Protein AF-A0A5C2MCB5-F1 (afdb_monomer_lite)

Structure (mmCIF, N/CA/C/O backbone):
data_AF-A0A5C2MCB5-F1
#
_entry.id   AF-A0A5C2MCB5-F1
#
loop_
_atom_site.group_PDB
_atom_site.id
_atom_site.type_symbol
_atom_site.label_atom_id
_atom_site.label_alt_id
_atom_site.label_comp_id
_atom_site.label_asym_id
_atom_site.label_entity_id
_atom_site.label_seq_id
_atom_site.pdbx_PDB_ins_code
_atom_site.Cartn_x
_atom_site.Cartn_y
_atom_site.Cartn_z
_atom_site.occupancy
_atom_site.B_iso_or_equiv
_atom_site.auth_seq_id
_atom_site.auth_comp_id
_atom_site.auth_asym_id
_atom_site.auth_atom_id
_atom_site.pdbx_PDB_model_num
ATOM 1 N N . MET A 1 1 ? -53.849 -29.818 71.865 1.00 37.53 1 MET A N 1
ATOM 2 C CA . MET A 1 1 ? -52.757 -30.428 71.079 1.00 37.53 1 MET A CA 1
ATOM 3 C C . MET A 1 1 ? -52.910 -30.025 69.617 1.00 37.53 1 MET A C 1
ATOM 5 O O . MET A 1 1 ? -53.919 -30.361 69.023 1.00 37.53 1 MET A O 1
ATOM 9 N N . LEU A 1 2 ? -51.909 -29.283 69.126 1.00 39.31 2 LEU A N 1
ATOM 10 C CA . LEU A 1 2 ? -51.404 -29.161 67.746 1.00 39.31 2 LEU A CA 1
ATOM 11 C C . LEU A 1 2 ? -52.337 -28.645 66.624 1.00 39.31 2 LEU A C 1
ATOM 13 O O . LEU A 1 2 ? -53.094 -29.388 66.010 1.00 39.31 2 LEU A O 1
ATOM 17 N N . MET A 1 3 ? -52.164 -27.355 66.304 1.00 36.97 3 MET A N 1
ATOM 18 C CA . MET A 1 3 ? -52.473 -26.735 65.008 1.00 36.97 3 MET A CA 1
ATOM 19 C C . MET A 1 3 ? -51.335 -27.052 64.022 1.00 36.97 3 MET A C 1
ATOM 21 O O . MET A 1 3 ? -50.184 -26.740 64.319 1.00 36.97 3 MET A O 1
ATOM 25 N N . ASN A 1 4 ? -51.640 -27.617 62.850 1.00 42.31 4 ASN A N 1
ATOM 26 C CA . ASN A 1 4 ? -50.666 -27.810 61.771 1.00 42.31 4 ASN A CA 1
ATOM 27 C C . ASN A 1 4 ? -50.870 -26.735 60.697 1.00 42.31 4 ASN A C 1
ATOM 29 O O . ASN A 1 4 ? -51.833 -26.788 59.935 1.00 42.31 4 ASN A O 1
ATOM 33 N N . GLY A 1 5 ? -49.960 -25.761 60.650 1.00 42.84 5 GLY A N 1
ATOM 34 C CA . GLY A 1 5 ? -49.841 -24.799 59.557 1.00 42.84 5 GLY A CA 1
ATOM 35 C C . GLY A 1 5 ? -48.985 -25.375 58.431 1.00 42.84 5 GLY A C 1
ATOM 36 O O . GLY A 1 5 ? -47.883 -25.861 58.674 1.00 42.84 5 GLY A O 1
ATOM 37 N N . TRP A 1 6 ? -49.498 -25.337 57.205 1.00 44.97 6 TRP A N 1
ATOM 38 C CA . TRP A 1 6 ? -48.740 -25.637 55.993 1.00 44.97 6 TRP A CA 1
ATOM 39 C C . TRP A 1 6 ? -48.263 -24.317 55.386 1.00 44.97 6 TRP A C 1
ATOM 41 O O . TRP A 1 6 ? -49.064 -23.546 54.863 1.00 44.97 6 TRP A O 1
ATOM 51 N N . THR A 1 7 ? -46.967 -24.035 55.472 1.00 47.22 7 THR A N 1
ATOM 52 C CA . THR A 1 7 ? -46.326 -22.925 54.761 1.00 47.22 7 THR A CA 1
ATOM 53 C C . THR A 1 7 ? -45.709 -23.443 53.467 1.00 47.22 7 THR A C 1
ATOM 55 O O . THR A 1 7 ? -44.723 -24.177 53.473 1.00 47.22 7 THR A O 1
ATOM 58 N N . SER A 1 8 ? -46.298 -23.046 52.341 1.00 53.34 8 SER A N 1
ATOM 59 C CA . SER A 1 8 ? -45.730 -23.241 51.008 1.00 53.34 8 SER A CA 1
ATOM 60 C C . SER A 1 8 ? -44.430 -22.448 50.869 1.00 53.34 8 SER A C 1
ATOM 62 O O . SER A 1 8 ? -44.427 -21.222 50.985 1.00 53.34 8 SER A O 1
ATOM 64 N N . LEU A 1 9 ? -43.325 -23.136 50.586 1.00 52.50 9 LEU A N 1
ATOM 65 C CA . LEU A 1 9 ? -42.076 -22.511 50.159 1.00 52.50 9 LEU A CA 1
ATOM 66 C C . LEU A 1 9 ? -42.183 -22.184 48.665 1.00 52.50 9 LEU A C 1
ATOM 68 O O . LEU A 1 9 ? -42.092 -23.070 47.817 1.00 52.50 9 LEU A O 1
ATOM 72 N N . LEU A 1 10 ? -42.389 -20.908 48.338 1.00 55.25 10 LEU A N 1
ATOM 73 C CA . LEU A 1 10 ? -42.184 -20.401 46.982 1.00 55.25 10 LEU A CA 1
ATOM 74 C C . LEU A 1 10 ? -40.674 -20.342 46.723 1.00 55.25 10 LEU A C 1
ATOM 76 O O . LEU A 1 10 ? -39.971 -19.502 47.281 1.00 55.25 10 LEU A O 1
ATOM 80 N N . ALA A 1 11 ? -40.173 -21.252 45.891 1.00 53.75 11 ALA A N 1
ATOM 81 C CA . ALA A 1 11 ? -38.815 -21.182 45.371 1.00 53.75 11 ALA A CA 1
ATOM 82 C C . ALA A 1 11 ? -38.706 -19.970 44.434 1.00 53.75 11 ALA A C 1
ATOM 84 O O . ALA A 1 11 ? -39.262 -19.962 43.336 1.00 53.75 11 ALA A O 1
ATOM 85 N N . VAL A 1 12 ? -38.004 -18.928 44.880 1.00 52.41 12 VAL A N 1
ATOM 86 C CA . VAL A 1 12 ? -37.657 -17.781 44.038 1.00 52.41 12 VAL A CA 1
ATOM 87 C C . VAL A 1 12 ? -36.560 -18.234 43.078 1.00 52.41 12 VAL A C 1
ATOM 89 O O . VAL A 1 12 ? -35.411 -18.424 43.476 1.00 52.41 12 VAL A O 1
ATOM 92 N N . ALA A 1 13 ? -36.913 -18.441 41.811 1.00 54.62 13 ALA A N 1
ATOM 93 C CA . ALA A 1 13 ? -35.933 -18.626 40.752 1.00 54.62 13 ALA A CA 1
ATOM 94 C C . ALA A 1 13 ? -35.203 -17.293 40.531 1.00 54.62 13 ALA A C 1
ATOM 96 O O . ALA A 1 13 ? -35.770 -16.345 39.992 1.00 54.62 13 ALA A O 1
ATOM 97 N N . VAL A 1 14 ? -33.952 -17.211 40.983 1.00 54.34 14 VAL A N 1
ATOM 98 C CA . VAL A 1 14 ? -33.066 -16.081 40.688 1.00 54.34 14 VAL A CA 1
ATOM 99 C C . VAL A 1 14 ? -32.582 -16.247 39.244 1.00 54.34 14 VAL A C 1
ATOM 101 O O . VAL A 1 14 ? -31.923 -17.248 38.951 1.00 54.34 14 VAL A O 1
ATOM 104 N N . PRO A 1 15 ? -32.885 -15.323 38.318 1.00 48.75 15 PRO A N 1
ATOM 105 C CA . PRO A 1 15 ? -32.305 -15.389 36.988 1.00 48.75 15 PRO A CA 1
ATOM 106 C C . PRO A 1 15 ? -30.804 -15.100 37.104 1.00 48.75 15 PRO A C 1
ATOM 108 O O . PRO A 1 15 ? -30.398 -14.048 37.597 1.00 48.75 15 PRO A O 1
ATOM 111 N N . LEU A 1 16 ? -29.971 -16.041 36.659 1.00 47.03 16 LEU A N 1
ATOM 112 C CA . LEU A 1 16 ? -28.544 -15.804 36.453 1.00 47.03 16 LEU A CA 1
ATOM 113 C C . LEU A 1 16 ? -28.400 -14.812 35.296 1.00 47.03 16 LEU A C 1
ATOM 115 O O . LEU A 1 16 ? -28.475 -15.187 34.127 1.00 47.03 16 LEU A O 1
ATOM 119 N N . VAL A 1 17 ? -28.221 -13.533 35.616 1.00 48.66 17 VAL A N 1
ATOM 120 C CA . VAL A 1 17 ? -27.805 -12.537 34.629 1.00 48.66 17 VAL A CA 1
ATOM 121 C C . VAL A 1 17 ? -26.361 -12.871 34.257 1.00 48.66 17 VAL A C 1
ATOM 123 O O . VAL A 1 17 ? -25.445 -12.678 35.054 1.00 48.66 17 VAL A O 1
ATOM 126 N N . VAL A 1 18 ? -26.151 -13.426 33.062 1.00 48.97 18 VAL A N 1
ATOM 127 C CA . VAL A 1 18 ? -24.808 -13.628 32.508 1.00 48.97 18 VAL A CA 1
ATOM 128 C C . VAL A 1 18 ? -24.251 -12.246 32.173 1.00 48.97 18 VAL A C 1
ATOM 130 O O . VAL A 1 18 ? -24.564 -11.674 31.131 1.00 48.97 18 VAL A O 1
ATOM 133 N N . GLN A 1 19 ? -23.485 -11.668 33.098 1.00 48.09 19 GLN A N 1
ATOM 134 C CA . GLN A 1 19 ? -22.782 -10.408 32.878 1.00 48.09 19 GLN A CA 1
ATOM 135 C C . GLN A 1 19 ? -21.842 -10.594 31.678 1.00 48.09 19 GLN A C 1
ATOM 137 O O . GLN A 1 19 ? -20.999 -11.495 31.687 1.00 48.09 19 GLN A O 1
ATOM 142 N N . ALA A 1 20 ? -21.989 -9.770 30.637 1.00 59.22 20 ALA A N 1
ATOM 143 C CA . ALA A 1 20 ? -21.032 -9.754 29.538 1.00 59.22 20 ALA A CA 1
ATOM 144 C C . ALA A 1 20 ? -19.640 -9.487 30.124 1.00 59.22 20 ALA A C 1
ATOM 146 O O . ALA A 1 20 ? -19.455 -8.518 30.861 1.00 59.22 20 ALA A O 1
ATOM 147 N N . ALA A 1 21 ? -18.683 -10.373 29.850 1.00 69.25 21 ALA A N 1
ATOM 148 C CA . ALA A 1 21 ? -17.323 -10.191 30.325 1.00 69.25 21 ALA A CA 1
ATOM 149 C C . ALA A 1 21 ? -16.791 -8.851 29.782 1.00 69.25 21 ALA A C 1
ATOM 151 O O . ALA A 1 21 ? -16.955 -8.557 28.599 1.00 69.25 21 ALA A O 1
ATOM 152 N N . THR A 1 22 ? -16.167 -8.046 30.638 1.00 78.50 22 THR A N 1
ATOM 153 C CA . THR A 1 22 ? -15.530 -6.771 30.279 1.00 78.50 22 THR A CA 1
ATOM 154 C C . THR A 1 22 ? -14.025 -6.877 30.527 1.00 78.50 22 THR A C 1
ATOM 156 O O . THR A 1 22 ? -13.639 -7.471 31.539 1.00 78.50 22 THR A O 1
ATOM 159 N N . PRO A 1 23 ? -13.156 -6.328 29.658 1.00 88.69 23 PRO A N 1
ATOM 160 C CA . PRO A 1 23 ? -11.728 -6.302 29.933 1.00 88.69 23 PRO A CA 1
ATOM 161 C C . PRO A 1 23 ? -11.440 -5.438 31.154 1.00 88.69 23 PRO A C 1
ATOM 163 O O . PRO A 1 23 ? -12.215 -4.549 31.516 1.00 88.69 23 PRO A O 1
ATOM 166 N N . ALA A 1 24 ? -10.285 -5.681 31.755 1.00 91.62 24 ALA A N 1
ATOM 167 C CA . ALA A 1 24 ? -9.798 -4.839 32.824 1.00 91.62 24 ALA A CA 1
ATOM 168 C C . ALA A 1 24 ? -9.526 -3.405 32.296 1.00 91.62 24 ALA A C 1
ATOM 170 O O . ALA A 1 24 ? -9.063 -3.258 31.154 1.00 91.62 24 ALA A O 1
ATOM 171 N N . PRO A 1 25 ? -9.848 -2.341 33.062 1.00 94.31 25 PRO A N 1
ATOM 172 C CA . PRO A 1 25 ? -9.792 -0.957 32.578 1.00 94.31 25 PRO A CA 1
ATOM 173 C C . PRO A 1 25 ? -8.427 -0.537 32.024 1.00 94.31 25 PRO A C 1
ATOM 175 O O . PRO A 1 25 ? -8.359 0.224 31.062 1.00 94.31 25 PRO A O 1
ATOM 178 N N . GLU A 1 26 ? -7.337 -1.074 32.568 1.00 95.06 26 GLU A N 1
ATOM 179 C CA . GLU A 1 26 ? -5.974 -0.803 32.118 1.00 95.06 26 GLU A CA 1
ATOM 180 C C . GLU A 1 26 ? -5.725 -1.218 30.663 1.00 95.06 26 GLU A C 1
ATOM 182 O O . GLU A 1 26 ? -4.930 -0.582 29.971 1.00 95.06 26 GLU A O 1
ATOM 187 N N . ILE A 1 27 ? -6.433 -2.238 30.165 1.00 96.12 27 ILE A N 1
ATOM 188 C CA . ILE A 1 27 ? -6.341 -2.673 28.766 1.00 96.12 27 ILE A CA 1
ATOM 189 C C . ILE A 1 27 ? -6.912 -1.586 27.851 1.00 96.12 27 ILE A C 1
ATOM 191 O O . ILE A 1 27 ? -6.326 -1.277 26.814 1.00 96.12 27 ILE A O 1
ATOM 195 N N . ILE A 1 28 ? -8.032 -0.984 28.256 1.00 96.81 28 ILE A N 1
ATOM 196 C CA . ILE A 1 28 ? -8.678 0.109 27.528 1.00 96.81 28 ILE A CA 1
ATOM 197 C C . ILE A 1 28 ? -7.803 1.360 27.564 1.00 96.81 28 ILE A C 1
ATOM 199 O O . ILE A 1 28 ? -7.523 1.927 26.511 1.00 96.81 28 ILE A O 1
ATOM 203 N N . THR A 1 29 ? -7.303 1.746 28.741 1.00 97.00 29 THR A N 1
ATOM 204 C CA . THR A 1 29 ? -6.395 2.894 28.889 1.00 97.00 29 THR A CA 1
ATOM 205 C C . THR A 1 29 ? -5.150 2.733 28.021 1.00 97.00 29 THR A C 1
ATOM 207 O O . THR A 1 29 ? -4.733 3.673 27.348 1.00 97.00 29 THR A O 1
ATOM 210 N N . ARG A 1 30 ? -4.576 1.525 27.972 1.00 97.19 30 ARG A N 1
ATOM 211 C CA . ARG A 1 30 ? -3.418 1.234 27.124 1.00 97.19 30 ARG A CA 1
ATOM 212 C C . ARG A 1 30 ? -3.764 1.289 25.636 1.00 97.19 30 ARG A C 1
ATOM 214 O O . ARG A 1 30 ? -2.972 1.818 24.866 1.00 97.19 30 ARG A O 1
ATOM 221 N N . ALA A 1 31 ? -4.924 0.776 25.225 1.00 96.44 31 ALA A N 1
ATOM 222 C CA . ALA A 1 31 ? -5.376 0.873 23.837 1.00 96.44 31 ALA A CA 1
ATOM 223 C C . ALA A 1 31 ? -5.582 2.336 23.406 1.00 96.44 31 ALA A C 1
ATOM 225 O O . ALA A 1 31 ? -5.165 2.704 22.311 1.00 96.44 31 ALA A O 1
ATOM 226 N N . ILE A 1 32 ? -6.151 3.172 24.282 1.00 97.19 32 ILE A N 1
ATOM 227 C CA . ILE A 1 32 ? -6.293 4.618 24.062 1.00 97.19 32 ILE A CA 1
ATOM 228 C C . ILE A 1 32 ? -4.922 5.283 23.924 1.00 97.19 32 ILE A C 1
ATOM 230 O O . ILE A 1 32 ? -4.707 6.006 22.959 1.00 97.19 32 ILE A O 1
ATOM 234 N N . ALA A 1 33 ? -3.981 5.006 24.830 1.00 94.25 33 ALA A N 1
ATOM 235 C CA . ALA A 1 33 ? -2.635 5.577 24.767 1.00 94.25 33 ALA A CA 1
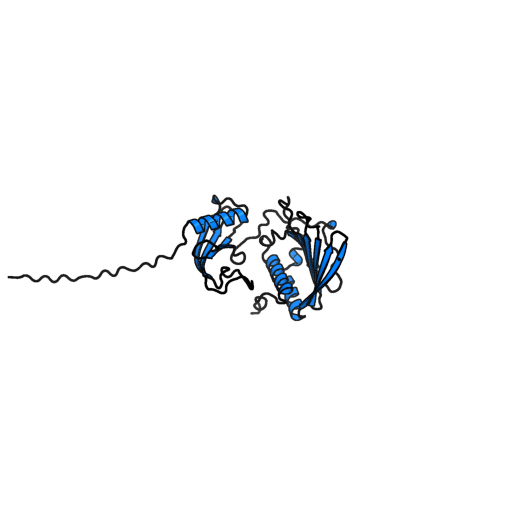ATOM 236 C C . ALA A 1 33 ? -1.894 5.184 23.476 1.00 94.25 33 ALA A C 1
ATOM 238 O O . ALA A 1 33 ? -1.268 6.030 22.844 1.00 94.25 33 ALA A O 1
ATOM 239 N N . ILE A 1 34 ? -2.017 3.920 23.050 1.00 88.69 34 ILE A N 1
ATOM 240 C CA . ILE A 1 34 ? -1.455 3.450 21.777 1.00 88.69 34 ILE A CA 1
ATOM 241 C C . ILE A 1 34 ? -2.093 4.196 20.601 1.00 88.69 34 ILE A C 1
ATOM 243 O O . ILE A 1 34 ? -1.378 4.630 19.705 1.00 88.69 34 ILE A O 1
ATOM 247 N N . ALA A 1 35 ? -3.419 4.358 20.588 1.00 86.81 35 ALA A N 1
ATOM 248 C CA . ALA A 1 35 ? -4.115 5.080 19.525 1.00 86.81 35 ALA A CA 1
ATOM 249 C C . ALA A 1 35 ? -3.717 6.561 19.471 1.00 86.81 35 ALA A C 1
ATOM 251 O O . ALA A 1 35 ? -3.430 7.074 18.391 1.00 86.81 35 ALA A O 1
ATOM 252 N N . ALA A 1 36 ? -3.639 7.215 20.629 1.00 84.06 36 ALA A N 1
ATOM 253 C CA . ALA A 1 36 ? -3.201 8.598 20.776 1.00 84.06 36 ALA A CA 1
ATOM 254 C C . ALA A 1 36 ? -1.809 8.809 20.168 1.00 84.06 36 ALA A C 1
ATOM 256 O O . ALA A 1 36 ? -1.642 9.616 19.254 1.00 84.06 36 ALA A O 1
ATOM 257 N N . GLU A 1 37 ? -0.834 8.000 20.588 1.00 76.94 37 GLU A N 1
ATOM 258 C CA . GLU A 1 37 ? 0.529 8.049 20.058 1.00 76.94 37 GLU A CA 1
ATOM 259 C C . GLU A 1 37 ? 0.569 7.745 18.551 1.00 76.94 37 GLU A C 1
ATOM 261 O O . GLU A 1 37 ? 1.227 8.444 17.781 1.00 76.94 37 GLU A O 1
ATOM 266 N N . GLN A 1 38 ? -0.162 6.720 18.108 1.00 76.31 38 GLN A N 1
ATOM 267 C CA . GLN A 1 38 ? -0.134 6.252 16.724 1.00 76.31 38 GLN A CA 1
ATOM 268 C C . GLN A 1 38 ? -0.763 7.247 15.733 1.00 76.31 38 GLN A C 1
ATOM 270 O O . GLN A 1 38 ? -0.320 7.335 14.581 1.00 76.31 38 GLN A O 1
ATOM 275 N N . PHE A 1 39 ? -1.794 7.985 16.153 1.00 75.50 39 PHE A N 1
ATOM 276 C CA . PHE A 1 39 ? -2.546 8.897 15.287 1.00 75.50 39 PHE A CA 1
ATOM 277 C C . PHE A 1 39 ? -2.308 10.382 15.580 1.00 75.50 39 PHE A C 1
ATOM 279 O O . PHE A 1 39 ? -2.813 11.214 14.830 1.00 75.50 39 PHE A O 1
ATOM 286 N N . GLY A 1 40 ? -1.467 10.714 16.565 1.00 73.50 40 GLY A N 1
ATOM 287 C CA . GLY A 1 40 ? -1.152 12.099 16.927 1.00 73.50 40 GLY A CA 1
ATOM 288 C C . GLY A 1 40 ? -2.342 12.815 17.561 1.00 73.50 40 GLY A C 1
ATOM 289 O O . GLY A 1 40 ? -2.592 13.979 17.263 1.00 73.50 40 GLY A O 1
ATOM 290 N N . GLU A 1 41 ? -3.095 12.087 18.377 1.00 78.88 41 GLU A N 1
ATOM 291 C CA . GLU A 1 41 ? -4.291 12.556 19.072 1.00 78.88 41 GLU A CA 1
ATOM 292 C C . GLU A 1 41 ? -3.994 12.670 20.568 1.00 78.88 41 GLU A C 1
ATOM 294 O O . GLU A 1 41 ? -3.149 11.949 21.097 1.00 78.88 41 GLU A O 1
ATOM 299 N N . GLU A 1 42 ? -4.714 13.537 21.272 1.00 83.00 42 GLU A N 1
ATOM 300 C CA . GLU A 1 42 ? -4.640 13.586 22.735 1.00 83.00 42 GLU A CA 1
ATOM 301 C C . GLU A 1 42 ? -5.491 12.446 23.330 1.00 83.00 42 GLU A C 1
ATOM 303 O O . GLU A 1 42 ? -6.636 12.261 22.893 1.00 83.00 42 GLU A O 1
ATOM 308 N N . PRO A 1 43 ? -5.001 11.676 24.324 1.00 91.44 43 PRO A N 1
ATOM 309 C CA . PRO A 1 43 ? -5.747 10.564 24.923 1.00 91.44 43 PRO A CA 1
ATOM 310 C C . PRO A 1 43 ? -7.157 10.943 25.390 1.00 91.44 43 PRO A C 1
ATOM 312 O O . PRO A 1 43 ? -8.090 10.154 25.254 1.00 91.44 43 PRO A O 1
ATOM 315 N N . GLU A 1 44 ? -7.334 12.163 25.897 1.00 94.81 44 GLU A N 1
ATOM 316 C CA . GLU A 1 44 ? -8.605 12.691 26.397 1.00 94.81 44 GLU A CA 1
ATOM 317 C C . GLU A 1 44 ? -9.628 12.947 25.281 1.00 94.81 44 GLU A C 1
ATOM 319 O O . GLU A 1 44 ? -10.824 13.063 25.551 1.00 94.81 44 GLU A O 1
ATOM 324 N N . GLN A 1 45 ? -9.176 13.036 24.028 1.00 89.88 45 GLN A N 1
ATOM 325 C CA . GLN A 1 45 ? -10.037 13.176 22.853 1.00 89.88 45 GLN A CA 1
ATOM 326 C C . GLN A 1 45 ? -10.509 11.821 22.319 1.00 89.88 45 GLN A C 1
ATOM 328 O O . GLN A 1 45 ? -11.390 11.774 21.464 1.00 89.88 45 GLN A O 1
ATOM 333 N N . ILE A 1 46 ? -9.961 10.708 22.809 1.00 93.06 46 ILE A N 1
ATOM 334 C CA . ILE A 1 46 ? -10.301 9.370 22.332 1.00 93.06 46 ILE A CA 1
ATOM 335 C C . ILE A 1 46 ? -11.329 8.735 23.263 1.00 93.06 46 ILE A C 1
ATOM 337 O O . ILE A 1 46 ? -11.128 8.604 24.468 1.00 93.06 46 ILE A O 1
ATOM 341 N N . SER A 1 47 ? -12.435 8.276 22.685 1.00 95.06 47 SER A N 1
ATOM 342 C CA . SER A 1 47 ? -13.492 7.570 23.398 1.00 95.06 47 SER A CA 1
ATOM 343 C C . SER A 1 47 ? -13.655 6.136 22.905 1.00 95.06 47 SER A C 1
ATOM 345 O O . SER A 1 47 ? -13.328 5.780 21.769 1.00 95.06 47 SER A O 1
ATOM 347 N N . VAL A 1 48 ? -14.164 5.285 23.794 1.00 96.12 48 VAL A N 1
ATOM 348 C CA . VAL A 1 48 ? -14.475 3.890 23.484 1.00 96.12 48 VAL A CA 1
ATOM 349 C C . VAL A 1 48 ? -15.877 3.821 22.897 1.00 96.12 48 VAL A C 1
ATOM 351 O O . VAL A 1 48 ? -16.851 4.172 23.558 1.00 96.12 48 VAL A O 1
ATOM 354 N N . VAL A 1 49 ? -15.981 3.332 21.665 1.00 94.81 49 VAL A N 1
ATOM 355 C CA . VAL A 1 49 ? -17.263 3.060 21.004 1.00 94.81 49 VAL A CA 1
ATOM 356 C C . VAL A 1 49 ? -17.805 1.716 21.456 1.00 94.81 49 VAL A C 1
ATOM 358 O O . VAL A 1 49 ? -18.980 1.586 21.792 1.00 94.81 49 VAL A O 1
ATOM 361 N N . GLN A 1 50 ? -16.952 0.694 21.420 1.00 93.94 50 GLN A N 1
ATOM 362 C CA . GLN A 1 50 ? -17.374 -0.668 21.691 1.00 93.94 50 GLN A CA 1
ATOM 363 C C . GLN A 1 50 ? -16.213 -1.523 22.176 1.00 93.94 50 GLN A C 1
ATOM 365 O O . GLN A 1 50 ? -15.069 -1.344 21.766 1.00 93.94 50 GLN A O 1
ATOM 370 N N . VAL A 1 51 ? -16.538 -2.496 23.020 1.00 95.44 51 VAL A N 1
ATOM 371 C CA . VAL A 1 51 ? -15.627 -3.554 23.435 1.00 95.44 51 VAL A CA 1
ATOM 372 C C . VAL A 1 51 ? -16.367 -4.877 23.328 1.00 95.44 51 VAL A C 1
ATOM 374 O O . VAL A 1 51 ? -17.445 -5.021 23.903 1.00 95.44 51 VAL A O 1
ATOM 377 N N . GLN A 1 52 ? -15.812 -5.832 22.588 1.00 93.38 52 GLN A N 1
ATOM 378 C CA . GLN A 1 52 ? -16.415 -7.151 22.405 1.00 93.38 52 GLN A CA 1
ATOM 379 C C . GLN A 1 52 ? -15.422 -8.262 22.769 1.00 93.38 52 GLN A C 1
ATOM 381 O O . GLN A 1 52 ? -14.283 -8.229 22.293 1.00 93.38 52 GLN A O 1
ATOM 386 N N . PRO A 1 53 ? -15.820 -9.266 23.574 1.00 94.62 53 PRO A N 1
ATOM 387 C CA . PRO A 1 53 ? -15.023 -10.475 23.732 1.00 94.62 53 PRO A CA 1
ATOM 388 C C . PRO A 1 53 ? -14.959 -11.223 22.400 1.00 94.62 53 PRO A C 1
ATOM 390 O O . PRO A 1 53 ? -15.971 -11.385 21.715 1.00 94.62 53 PRO A O 1
ATOM 393 N N . LYS A 1 54 ? -13.773 -11.704 22.033 1.00 93.31 54 LYS A N 1
ATOM 394 C CA . LYS A 1 54 ? -13.563 -12.439 20.784 1.00 93.31 54 LYS A CA 1
ATOM 395 C C . LYS A 1 54 ? -12.476 -13.491 20.947 1.00 93.31 54 LYS A C 1
ATOM 397 O O . LYS A 1 54 ? -11.553 -13.337 21.742 1.00 93.31 54 LYS A O 1
ATOM 402 N N . VAL A 1 55 ? -12.596 -14.575 20.188 1.00 90.38 55 VAL A N 1
ATOM 403 C CA . VAL A 1 55 ? -11.554 -15.599 20.083 1.00 90.38 55 VAL A CA 1
ATOM 404 C C . VAL A 1 55 ? -10.903 -15.467 18.717 1.00 90.38 55 VAL A C 1
ATOM 406 O O . VAL A 1 55 ? -11.572 -15.529 17.687 1.00 90.38 55 VAL A O 1
ATOM 409 N N . TRP A 1 56 ? -9.595 -15.262 18.722 1.00 91.50 56 TRP A N 1
ATOM 410 C CA . TRP A 1 56 ? -8.790 -15.096 17.524 1.00 91.50 56 TRP A CA 1
ATOM 411 C C . TRP A 1 56 ? -8.287 -16.436 16.998 1.00 91.50 56 TRP A C 1
ATOM 413 O O . TRP A 1 56 ? -8.086 -17.369 17.773 1.00 91.50 56 TRP A O 1
ATOM 423 N N . SER A 1 57 ? -8.051 -16.510 15.688 1.00 86.19 57 SER A N 1
ATOM 424 C CA . SER A 1 57 ? -7.602 -17.725 14.995 1.00 86.19 57 SER A CA 1
ATOM 425 C C . SER A 1 57 ? -6.167 -18.144 15.322 1.00 86.19 57 SER A C 1
ATOM 427 O O . SER A 1 57 ? -5.823 -19.308 15.143 1.00 86.19 57 SER A O 1
ATOM 429 N N . ASP A 1 58 ? -5.334 -17.203 15.767 1.00 86.56 58 ASP A N 1
ATOM 430 C CA . ASP A 1 58 ? -3.902 -17.393 15.998 1.00 86.56 58 ASP A CA 1
ATOM 431 C C . ASP A 1 58 ? -3.396 -16.523 17.170 1.00 86.56 58 ASP A C 1
ATOM 433 O O . ASP A 1 58 ? -4.117 -15.684 17.725 1.00 86.56 58 ASP A O 1
ATOM 437 N N . GLY A 1 59 ? -2.132 -16.718 17.557 1.00 87.69 59 GLY A N 1
ATOM 438 C CA . GLY A 1 59 ? -1.432 -15.929 18.578 1.00 87.69 59 GLY A CA 1
ATOM 439 C C . GLY A 1 59 ? -1.139 -14.480 18.173 1.00 87.69 59 GLY A C 1
ATOM 440 O O . GLY A 1 59 ? -0.761 -13.676 19.018 1.00 87.69 59 GLY A O 1
ATOM 441 N N . CYS A 1 60 ? -1.353 -14.133 16.905 1.00 89.50 60 CYS A N 1
ATOM 442 C CA . CYS A 1 60 ? -1.247 -12.784 16.354 1.00 89.50 60 CYS A CA 1
ATOM 443 C C . CYS A 1 60 ? -2.623 -12.120 16.210 1.00 89.50 60 CYS A C 1
ATOM 445 O O . CYS A 1 60 ? -2.803 -11.198 15.414 1.00 89.50 60 CYS A O 1
ATOM 447 N N . LEU A 1 61 ? -3.606 -12.588 16.983 1.00 91.62 61 LEU A N 1
ATOM 448 C CA . LEU A 1 61 ? -4.940 -12.003 17.088 1.00 91.62 61 LEU A CA 1
ATOM 449 C C . LEU A 1 61 ? -5.713 -12.008 15.756 1.00 91.62 61 LEU A C 1
ATOM 451 O O . LEU A 1 61 ? -6.555 -11.144 15.493 1.00 91.62 61 LEU A O 1
ATOM 455 N N . GLY A 1 62 ? -5.420 -12.978 14.885 1.00 84.25 62 GLY A N 1
ATOM 456 C CA . GLY A 1 62 ? -6.006 -13.068 13.548 1.00 84.25 62 GLY A CA 1
ATOM 457 C C . GLY A 1 62 ? -5.519 -11.972 12.597 1.00 84.25 62 GLY A C 1
ATOM 458 O O . GLY A 1 62 ? -6.167 -11.719 11.582 1.00 84.25 62 GLY A O 1
ATOM 459 N N . LEU A 1 63 ? -4.422 -11.287 12.946 1.00 83.44 63 LEU A N 1
ATOM 460 C CA . LEU A 1 63 ? -3.735 -10.282 12.125 1.00 83.44 63 LEU A CA 1
ATOM 461 C C . LEU A 1 63 ? -2.383 -10.791 11.607 1.00 83.44 63 LEU A C 1
ATOM 463 O O . LEU A 1 63 ? -1.709 -10.103 10.844 1.00 83.44 63 LEU A O 1
ATOM 467 N N . GLY A 1 64 ? -1.991 -12.011 11.987 1.00 69.69 64 GLY A N 1
ATOM 468 C CA . GLY A 1 64 ? -0.731 -12.627 11.580 1.00 69.69 64 GLY A CA 1
ATOM 469 C C . GLY A 1 64 ? -0.632 -12.944 10.088 1.00 69.69 64 GLY A C 1
ATOM 470 O O . GLY A 1 64 ? 0.464 -13.028 9.540 1.00 69.69 64 GLY A O 1
ATOM 471 N N . GLY A 1 65 ? -1.750 -13.109 9.380 1.00 65.56 65 GLY A N 1
ATOM 472 C CA . GLY A 1 65 ? -1.718 -13.508 7.970 1.00 65.56 65 GLY A CA 1
ATOM 473 C C . GLY A 1 65 ? -1.012 -14.861 7.775 1.00 65.56 65 GLY A C 1
ATOM 474 O O . GLY A 1 65 ? -1.347 -15.822 8.448 1.00 65.56 65 GLY A O 1
ATOM 475 N N . LEU A 1 66 ? -0.039 -14.948 6.850 1.00 53.28 66 LEU A N 1
ATOM 476 C CA . LEU A 1 66 ? 0.807 -16.156 6.676 1.00 53.28 66 LEU A CA 1
ATOM 477 C C . LEU A 1 66 ? 2.190 -16.003 7.329 1.00 53.28 66 LEU A C 1
ATOM 479 O O . LEU A 1 66 ? 3.192 -16.471 6.784 1.00 53.28 66 LEU A O 1
ATOM 483 N N . ARG A 1 67 ? 2.282 -15.236 8.411 1.00 60.62 67 ARG A N 1
ATOM 484 C CA . ARG A 1 67 ? 3.531 -15.080 9.150 1.00 60.62 67 ARG A CA 1
ATOM 485 C C . ARG A 1 67 ? 3.920 -16.404 9.804 1.00 60.62 67 ARG A C 1
ATOM 487 O O . ARG A 1 67 ? 3.125 -16.990 10.528 1.00 60.62 67 ARG A O 1
ATOM 494 N N . VAL A 1 68 ? 5.150 -16.849 9.549 1.00 58.12 68 VAL A N 1
ATOM 495 C CA . VAL A 1 68 ? 5.686 -18.130 10.050 1.00 58.12 68 VAL A CA 1
ATOM 496 C C . VAL A 1 68 ? 5.912 -18.092 11.570 1.00 58.12 68 VAL A C 1
ATOM 498 O O . VAL A 1 68 ? 5.973 -19.130 12.214 1.00 58.12 68 VAL A O 1
ATOM 501 N N . ASP A 1 69 ? 6.010 -16.896 12.154 1.00 76.81 69 ASP A N 1
ATOM 502 C CA . ASP A 1 69 ? 6.204 -16.668 13.587 1.00 76.81 69 ASP A CA 1
ATOM 503 C C . ASP A 1 69 ? 4.895 -16.526 14.384 1.00 76.81 69 ASP A C 1
ATOM 505 O O . ASP A 1 69 ? 4.931 -16.394 15.607 1.00 76.81 69 ASP A O 1
ATOM 509 N N . CYS A 1 70 ? 3.733 -16.573 13.726 1.00 78.50 70 CYS A N 1
ATOM 510 C CA . CYS A 1 70 ? 2.450 -16.521 14.417 1.00 78.50 70 CYS A CA 1
ATOM 511 C C . CYS A 1 70 ? 2.030 -17.914 14.884 1.00 78.50 70 CYS A C 1
ATOM 513 O O . CYS A 1 70 ? 1.775 -18.803 14.078 1.00 78.50 70 CYS A O 1
ATOM 515 N N . ALA A 1 71 ? 1.935 -18.098 16.202 1.00 83.50 71 ALA A N 1
ATOM 516 C CA . ALA A 1 71 ? 1.526 -19.370 16.786 1.00 83.50 71 ALA A CA 1
ATOM 517 C C . ALA A 1 71 ? 0.103 -19.760 16.341 1.00 83.50 71 ALA A C 1
ATOM 519 O O . ALA A 1 71 ? -0.846 -19.007 16.572 1.00 83.50 71 ALA A O 1
ATOM 520 N N . GLU A 1 72 ? -0.062 -20.954 15.770 1.00 84.56 72 GLU A N 1
ATOM 521 C CA . GLU A 1 72 ? -1.361 -21.520 15.381 1.00 84.56 72 GLU A CA 1
ATOM 522 C C . GLU A 1 72 ? -2.145 -21.983 16.618 1.00 84.56 72 GLU A C 1
ATOM 524 O O . GLU A 1 72 ? -2.164 -23.157 16.987 1.00 84.56 72 GLU A O 1
ATOM 529 N N . ARG A 1 73 ? -2.765 -21.034 17.320 1.00 87.94 73 ARG A N 1
ATOM 530 C CA . ARG A 1 73 ? -3.592 -21.307 18.498 1.00 87.94 73 ARG A CA 1
ATOM 531 C C . ARG A 1 73 ? -4.777 -20.363 18.580 1.00 87.94 73 ARG A C 1
ATOM 533 O O . ARG A 1 73 ? -4.642 -19.167 18.339 1.00 87.94 73 ARG A O 1
ATOM 540 N N . LEU A 1 74 ? -5.905 -20.881 19.055 1.00 89.94 74 LEU A N 1
ATOM 541 C CA . LEU A 1 74 ? -7.025 -20.028 19.424 1.00 89.94 74 LEU A CA 1
ATOM 542 C C . LEU A 1 74 ? -6.636 -19.151 20.618 1.00 89.94 74 LEU A C 1
ATOM 544 O O . LEU A 1 74 ? -6.171 -19.650 21.649 1.00 89.94 74 LEU A O 1
ATOM 548 N N . THR A 1 75 ? -6.821 -17.842 20.468 1.00 93.06 75 THR A N 1
ATOM 549 C CA . THR A 1 75 ? -6.415 -16.854 21.474 1.00 93.06 75 THR A CA 1
ATOM 550 C C . THR A 1 75 ? -7.628 -16.040 21.911 1.00 93.06 75 THR A C 1
ATOM 552 O O . THR A 1 75 ? -8.100 -15.205 21.142 1.00 93.06 75 THR A O 1
ATOM 555 N N . PRO A 1 76 ? -8.157 -16.260 23.125 1.00 94.88 76 PRO A N 1
ATOM 556 C CA . PRO A 1 76 ? -9.193 -15.407 23.693 1.00 94.88 76 PRO A CA 1
ATOM 557 C C . PRO A 1 76 ? -8.684 -13.980 23.900 1.00 94.88 76 PRO A C 1
ATOM 559 O O . PRO A 1 76 ? -7.509 -13.763 24.217 1.00 94.88 76 PRO A O 1
ATOM 562 N N . GLY A 1 77 ? -9.575 -13.008 23.759 1.00 96.06 77 GLY A N 1
ATOM 563 C CA . GLY A 1 77 ? -9.225 -11.609 23.891 1.00 96.06 77 GLY A CA 1
ATOM 564 C C . GLY A 1 77 ? -10.381 -10.662 23.614 1.00 96.06 77 GLY A C 1
ATOM 565 O O . GLY A 1 77 ? -11.547 -11.024 23.778 1.00 96.06 77 GLY A O 1
ATOM 566 N N . TRP A 1 78 ? -10.039 -9.441 23.208 1.00 96.56 78 TRP A N 1
ATOM 567 C CA . TRP A 1 78 ? -10.994 -8.346 23.054 1.00 96.56 78 TRP A CA 1
ATOM 568 C C . TRP A 1 78 ? -10.782 -7.596 21.748 1.00 96.56 78 TRP A C 1
ATOM 570 O O . TRP A 1 78 ? -9.646 -7.328 21.357 1.00 96.56 78 TRP A O 1
ATOM 580 N N . GLU A 1 79 ? -11.878 -7.240 21.091 1.00 96.31 79 GLU A N 1
ATOM 581 C CA . GLU A 1 79 ? -11.916 -6.246 20.023 1.00 96.31 79 GLU A CA 1
ATOM 582 C C . GLU A 1 79 ? -12.398 -4.926 20.626 1.00 96.31 79 GLU A C 1
ATOM 584 O O . GLU A 1 79 ? -13.476 -4.867 21.218 1.00 96.31 79 GLU A O 1
ATOM 589 N N . ILE A 1 80 ? -11.579 -3.886 20.527 1.00 97.19 80 ILE A N 1
ATOM 590 C CA . ILE A 1 80 ? -11.816 -2.565 21.101 1.00 97.19 80 ILE A CA 1
ATOM 591 C C . ILE A 1 80 ? -11.947 -1.587 19.940 1.00 97.19 80 ILE A C 1
ATOM 593 O O . ILE A 1 80 ? -11.004 -1.392 19.180 1.00 97.19 80 ILE A O 1
ATOM 597 N N . THR A 1 81 ? -13.111 -0.968 19.800 1.00 95.75 81 THR A N 1
ATOM 598 C CA . THR A 1 81 ? -13.347 0.107 18.839 1.00 95.75 81 THR A CA 1
ATOM 599 C C . THR A 1 81 ? -13.257 1.444 19.556 1.00 95.75 81 THR A C 1
ATOM 601 O O . THR A 1 81 ? -14.025 1.717 20.479 1.00 95.75 81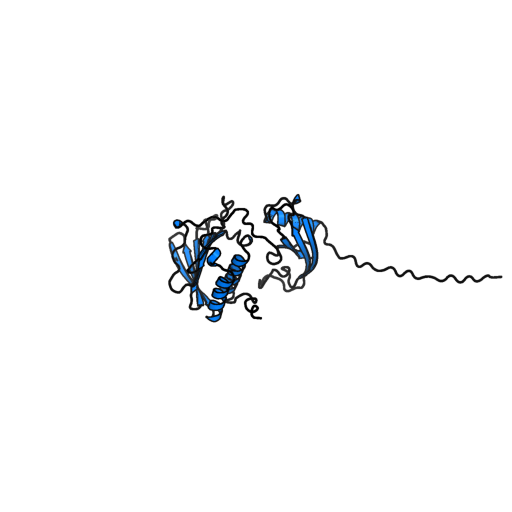 THR A O 1
ATOM 604 N N . LEU A 1 82 ? -12.325 2.274 19.113 1.00 95.69 82 LEU A N 1
ATOM 605 C CA . LEU A 1 82 ? -12.076 3.627 19.588 1.00 95.69 82 LEU A CA 1
ATOM 606 C C . LEU A 1 82 ? -12.498 4.638 18.520 1.00 95.69 82 LEU A C 1
ATOM 608 O O . LEU A 1 82 ? -12.550 4.310 17.336 1.00 95.69 82 LEU A O 1
ATOM 612 N N . THR A 1 83 ? -12.782 5.867 18.928 1.00 92.94 83 THR A N 1
ATOM 613 C CA . THR A 1 83 ? -13.097 6.989 18.036 1.00 92.94 83 THR A CA 1
ATOM 614 C C . THR A 1 83 ? -12.563 8.278 18.641 1.00 92.94 83 THR A C 1
ATOM 616 O O . THR A 1 83 ? -12.474 8.389 19.860 1.00 92.94 83 THR A O 1
ATOM 619 N N . ASN A 1 84 ? -12.287 9.281 17.812 1.00 85.44 84 ASN A N 1
ATOM 620 C CA . ASN A 1 84 ? -12.225 10.668 18.267 1.00 85.44 84 ASN A CA 1
ATOM 621 C C . ASN A 1 84 ? -13.511 11.380 17.805 1.00 85.44 84 ASN A C 1
ATOM 623 O O . ASN A 1 84 ? -13.684 11.584 16.602 1.00 85.44 84 ASN A O 1
ATOM 627 N N . PRO A 1 85 ? -14.454 11.707 18.710 1.00 84.69 85 PRO A N 1
ATOM 628 C CA . PRO A 1 85 ? -15.713 12.348 18.340 1.00 84.69 85 PRO A CA 1
ATOM 629 C C . PRO A 1 85 ? -15.531 13.814 17.922 1.00 84.69 85 PRO A C 1
ATOM 631 O O . PRO A 1 85 ? -16.403 14.359 17.251 1.00 84.69 85 PRO A O 1
ATOM 634 N N . ASN A 1 86 ? -14.411 14.435 18.299 1.00 81.94 86 ASN A N 1
ATOM 635 C CA . ASN A 1 86 ? -14.080 15.824 17.987 1.00 81.94 86 ASN A CA 1
ATOM 636 C C . ASN A 1 86 ? -13.187 15.943 16.745 1.00 81.94 86 ASN A C 1
ATOM 638 O O . ASN A 1 86 ? -12.852 17.054 16.329 1.00 81.94 86 ASN A O 1
ATOM 642 N N . ALA A 1 87 ? -12.801 14.815 16.142 1.00 68.44 87 ALA A N 1
ATOM 643 C CA . ALA A 1 87 ? -12.035 14.824 14.913 1.00 68.44 87 ALA A CA 1
ATOM 644 C C . ALA A 1 87 ? -12.847 15.491 13.787 1.00 68.44 87 ALA A C 1
ATOM 646 O O . ALA A 1 87 ? -14.053 15.259 13.658 1.00 68.44 87 ALA A O 1
ATOM 647 N N . PRO A 1 88 ? -12.194 16.266 12.903 1.00 54.09 88 PRO A N 1
ATOM 648 C CA . PRO A 1 88 ? -12.860 16.932 11.782 1.00 54.09 88 PRO A CA 1
ATOM 649 C C . PRO A 1 88 ? -13.505 15.952 10.787 1.00 54.09 88 PRO A C 1
ATOM 651 O O . PRO A 1 88 ? -14.344 16.352 9.982 1.00 54.09 88 PRO A O 1
ATOM 654 N N . TYR A 1 89 ? -13.130 14.670 10.846 1.00 58.91 89 TYR A N 1
ATOM 655 C CA . TYR A 1 89 ? -13.710 13.593 10.053 1.00 58.91 89 TYR A CA 1
ATOM 656 C C . TYR A 1 89 ? -14.002 12.383 10.948 1.00 58.91 89 TYR A C 1
ATOM 658 O O . TYR A 1 89 ? -13.182 12.081 11.816 1.00 58.91 89 TYR A O 1
ATOM 666 N N . PRO A 1 90 ? -15.103 11.644 10.712 1.00 61.75 90 PRO A N 1
ATOM 667 C CA . PRO A 1 90 ? -15.385 10.413 11.442 1.00 61.75 90 PRO A CA 1
ATOM 668 C C . PRO A 1 90 ? -14.265 9.382 11.260 1.00 61.75 90 PRO A C 1
ATOM 670 O O . PRO A 1 90 ? -13.962 8.973 10.136 1.00 61.75 90 PRO A O 1
ATOM 673 N N . GLN A 1 91 ? -13.669 8.945 12.366 1.00 72.62 91 GLN A N 1
ATOM 674 C CA . GLN A 1 91 ? -12.611 7.936 12.386 1.00 72.62 91 GLN A CA 1
ATOM 675 C C . GLN A 1 91 ? -12.899 6.916 13.483 1.00 72.62 91 GLN A C 1
ATOM 677 O O . GLN A 1 91 ? -13.204 7.292 14.611 1.00 72.62 91 GLN A O 1
ATOM 682 N N . GLN A 1 92 ? -12.801 5.629 13.153 1.00 87.94 92 GLN A N 1
ATOM 683 C CA . GLN A 1 92 ? -12.878 4.544 14.126 1.00 87.94 92 GLN A CA 1
ATOM 684 C C . GLN A 1 92 ? -11.648 3.654 14.019 1.00 87.94 92 GLN A C 1
ATOM 686 O O . GLN A 1 92 ? -11.379 3.088 12.956 1.00 87.94 92 GLN A O 1
ATOM 691 N N . TRP A 1 93 ? -10.946 3.481 15.132 1.00 90.44 93 TRP A N 1
ATOM 692 C CA . TRP A 1 93 ? -9.803 2.586 15.240 1.00 90.44 93 TRP A CA 1
ATOM 693 C C . TRP A 1 93 ? -10.224 1.300 15.927 1.00 90.44 93 TRP A C 1
ATOM 695 O O . TRP A 1 93 ? -10.759 1.321 17.030 1.00 90.44 93 TRP A O 1
ATOM 705 N N . VAL A 1 94 ? -9.967 0.168 15.286 1.00 93.69 94 VAL A N 1
ATOM 706 C CA . VAL A 1 94 ? -10.1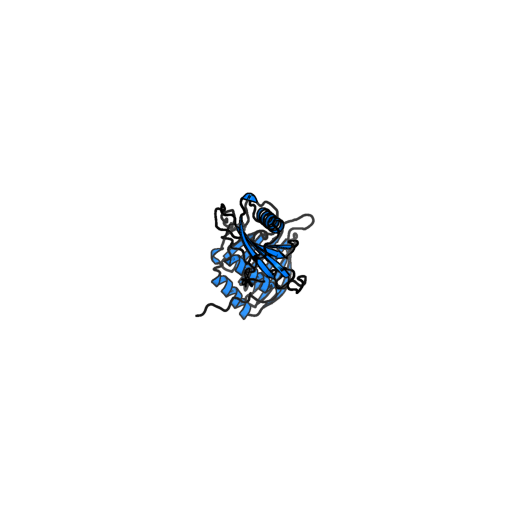81 -1.148 15.878 1.00 93.69 94 VAL A CA 1
ATOM 707 C C . VAL A 1 94 ? -8.843 -1.684 16.354 1.00 93.69 94 VAL A C 1
ATOM 709 O O . VAL A 1 94 ? -7.901 -1.809 15.579 1.00 93.69 94 VAL A O 1
ATOM 712 N N . TYR A 1 95 ? -8.769 -2.026 17.631 1.00 95.38 95 TYR A N 1
ATOM 713 C CA . TYR A 1 95 ? -7.645 -2.710 18.245 1.00 95.38 95 TYR A CA 1
ATOM 714 C C . TYR A 1 95 ? -8.076 -4.100 18.684 1.00 95.38 95 TYR A C 1
ATOM 716 O O . TYR A 1 95 ? -9.150 -4.290 19.249 1.00 95.38 95 TYR A O 1
ATOM 724 N N . ARG A 1 96 ? -7.223 -5.088 18.438 1.00 96.56 96 ARG A N 1
ATOM 725 C CA . ARG A 1 96 ? -7.389 -6.451 18.930 1.00 96.56 96 ARG A CA 1
ATOM 726 C C . ARG A 1 96 ? -6.387 -6.678 20.037 1.00 96.56 96 ARG A C 1
ATOM 728 O O . ARG A 1 96 ? -5.234 -6.274 19.925 1.00 96.56 96 ARG A O 1
ATOM 735 N N . THR A 1 97 ? -6.806 -7.354 21.089 1.00 96.88 97 THR A N 1
ATOM 736 C CA . THR A 1 97 ? -5.927 -7.697 22.202 1.00 96.88 97 THR A CA 1
ATOM 737 C C . THR A 1 97 ? -6.153 -9.128 22.659 1.00 96.88 97 THR A C 1
ATOM 739 O O . THR A 1 97 ? -7.220 -9.691 22.404 1.00 96.88 97 THR A O 1
ATOM 742 N N . ASN A 1 98 ? -5.152 -9.736 23.297 1.00 95.06 98 ASN A N 1
ATOM 743 C CA . ASN A 1 98 ? -5.328 -10.994 24.022 1.00 95.06 98 ASN A CA 1
ATOM 744 C C . ASN A 1 98 ? -6.014 -10.750 25.380 1.00 95.06 98 ASN A C 1
ATOM 746 O O . ASN A 1 98 ? -6.195 -9.617 25.820 1.00 95.06 98 ASN A O 1
ATOM 750 N N . GLN A 1 99 ? -6.409 -11.827 26.060 1.00 94.50 99 GLN A N 1
ATOM 751 C CA . GLN A 1 99 ? -7.164 -11.738 27.313 1.00 94.50 99 GLN A CA 1
ATOM 752 C C . GLN A 1 99 ? -6.469 -10.899 28.398 1.00 94.50 99 GLN A C 1
ATOM 754 O O . GLN A 1 99 ? -7.155 -10.222 29.159 1.00 94.50 99 GLN A O 1
ATOM 759 N N . SER A 1 100 ? -5.134 -10.930 28.461 1.00 93.88 100 SER A N 1
ATOM 760 C CA . SER A 1 100 ? -4.342 -10.211 29.465 1.00 93.88 100 SER A CA 1
ATOM 761 C C . SER A 1 100 ? -4.003 -8.767 29.092 1.00 93.88 100 SER A C 1
ATOM 763 O O . SER A 1 100 ? -3.436 -8.058 29.916 1.00 93.88 100 SER A O 1
ATOM 765 N N . GLY A 1 101 ? -4.263 -8.325 27.858 1.00 93.50 101 GLY A N 1
ATOM 766 C CA . GLY A 1 101 ? -3.811 -7.007 27.411 1.00 93.50 101 GLY A CA 1
ATOM 767 C C . GLY A 1 101 ? -2.309 -6.901 27.145 1.00 93.50 101 GLY A C 1
ATOM 768 O O . GLY A 1 101 ? -1.820 -5.797 26.893 1.00 93.50 101 GLY A O 1
ATOM 769 N N . SER A 1 102 ? -1.551 -8.003 27.212 1.00 93.69 102 SER A N 1
ATOM 770 C CA . SER A 1 102 ? -0.096 -7.966 27.011 1.00 93.69 102 SER A CA 1
ATOM 771 C C . SER A 1 102 ? 0.280 -7.700 25.554 1.00 93.69 102 SER A C 1
ATOM 773 O O . SER A 1 102 ? 1.301 -7.057 25.304 1.00 93.69 102 SER A O 1
ATOM 775 N N . LEU A 1 103 ? -0.576 -8.118 24.620 1.00 92.88 103 LEU A N 1
ATOM 776 C CA . LEU A 1 103 ? -0.459 -7.866 23.189 1.00 92.88 103 LEU A CA 1
ATOM 777 C C . LEU A 1 103 ? -1.686 -7.085 22.717 1.00 92.88 103 LEU A C 1
ATOM 779 O O . LEU A 1 103 ? -2.791 -7.611 22.792 1.00 92.88 103 LEU A O 1
ATOM 783 N N . ILE A 1 104 ? -1.479 -5.872 22.204 1.00 95.44 104 ILE A N 1
ATOM 784 C CA . ILE A 1 104 ? -2.513 -5.025 21.599 1.00 95.44 104 ILE A CA 1
ATOM 785 C C . ILE A 1 104 ? -2.040 -4.674 20.189 1.00 95.44 104 ILE A C 1
ATOM 787 O O . ILE A 1 104 ? -0.956 -4.119 20.026 1.00 95.44 104 ILE A O 1
ATOM 791 N N . LEU A 1 105 ? -2.830 -5.022 19.178 1.00 90.19 105 LEU A N 1
ATOM 792 C CA . LEU A 1 105 ? -2.510 -4.814 17.770 1.00 90.19 105 LEU A CA 1
ATOM 793 C C . LEU A 1 105 ? -3.612 -4.011 17.092 1.00 90.19 105 LEU A C 1
ATOM 795 O O . LEU A 1 105 ? -4.797 -4.291 17.267 1.00 90.19 105 LEU A O 1
ATOM 799 N N . TRP A 1 106 ? -3.214 -3.033 16.288 1.00 88.31 106 TRP A N 1
ATOM 800 C CA . TRP A 1 106 ? -4.147 -2.276 15.470 1.00 88.31 106 TRP A CA 1
ATOM 801 C C . TRP A 1 106 ? -4.666 -3.129 14.305 1.00 88.31 106 TRP A C 1
ATOM 803 O O . TRP A 1 106 ? -3.897 -3.617 13.476 1.00 88.31 106 TRP A O 1
ATOM 813 N N . ASP A 1 107 ? -5.984 -3.285 14.220 1.00 85.94 107 ASP A N 1
ATOM 814 C CA . ASP A 1 107 ? -6.668 -3.873 13.077 1.00 85.94 107 ASP A CA 1
ATOM 815 C C . ASP A 1 107 ? -7.012 -2.781 12.064 1.00 85.94 107 ASP A C 1
ATOM 817 O O . ASP A 1 107 ? -8.112 -2.221 12.032 1.00 85.94 107 ASP A O 1
ATOM 821 N N . ALA A 1 108 ? -6.045 -2.490 11.198 1.00 77.19 108 ALA A N 1
ATOM 822 C CA . ALA A 1 108 ? -6.223 -1.530 10.118 1.00 77.19 108 ALA A CA 1
ATOM 823 C C . ALA A 1 108 ? -7.364 -1.913 9.157 1.00 77.19 108 ALA A C 1
ATOM 825 O O . ALA A 1 108 ? -7.972 -1.031 8.563 1.00 77.19 108 ALA A O 1
ATOM 826 N N . ALA A 1 109 ? -7.656 -3.210 8.983 1.00 71.00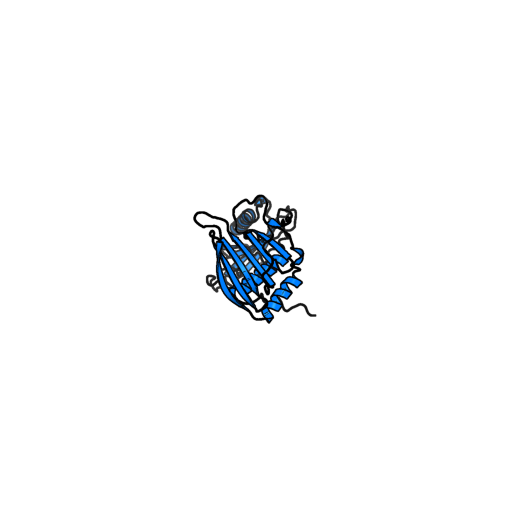 109 ALA A N 1
ATOM 827 C CA . ALA A 1 109 ? -8.718 -3.663 8.083 1.00 71.00 109 ALA A CA 1
ATOM 828 C C . ALA A 1 109 ? -10.116 -3.524 8.709 1.00 71.00 109 ALA A C 1
ATOM 830 O O . ALA A 1 109 ? -11.080 -3.271 7.991 1.00 71.00 109 ALA A O 1
ATOM 831 N N . GLY A 1 110 ? -10.220 -3.686 10.030 1.00 75.81 110 GLY A N 1
ATOM 832 C CA . GLY A 1 110 ? -11.443 -3.446 10.799 1.00 75.81 110 GLY A CA 1
ATOM 833 C C . GLY A 1 110 ? -11.706 -1.966 11.095 1.00 75.81 110 GLY A C 1
ATOM 834 O O . GLY A 1 110 ? -12.846 -1.584 11.349 1.00 75.81 110 GLY A O 1
ATOM 835 N N . SER A 1 111 ? -10.671 -1.127 11.040 1.00 82.75 111 SER A N 1
ATOM 836 C CA . SER A 1 111 ? -10.769 0.314 11.287 1.00 82.75 111 SER A CA 1
ATOM 837 C C . SER A 1 111 ? -11.459 1.053 10.140 1.00 82.75 111 SER A C 1
ATOM 839 O O . SER A 1 111 ? -11.244 0.767 8.963 1.00 82.75 111 SER A O 1
ATOM 841 N N . ARG A 1 112 ? -12.257 2.065 10.481 1.00 80.69 112 ARG A N 1
ATOM 842 C CA . ARG A 1 112 ? -12.880 2.979 9.519 1.00 80.69 112 ARG A CA 1
ATOM 843 C C . ARG A 1 112 ? -12.159 4.309 9.577 1.00 80.69 112 ARG A C 1
ATOM 845 O O . ARG A 1 112 ? -12.530 5.196 10.337 1.00 80.69 112 ARG A O 1
ATOM 852 N N . MET A 1 113 ? -11.131 4.436 8.754 1.00 64.94 113 MET A N 1
ATOM 853 C CA . MET A 1 113 ? -10.444 5.702 8.547 1.00 64.94 113 MET A CA 1
ATOM 854 C C . MET A 1 113 ? -11.075 6.385 7.337 1.00 64.94 113 MET A C 1
ATOM 856 O O . MET A 1 113 ? -10.926 5.912 6.209 1.00 64.94 113 MET A O 1
ATOM 860 N N . ILE A 1 114 ? -11.805 7.482 7.547 1.00 53.19 114 ILE A N 1
ATOM 861 C CA . ILE A 1 114 ? -12.081 8.400 6.440 1.00 53.19 114 ILE A CA 1
ATOM 862 C C . ILE A 1 114 ? -10.780 9.152 6.188 1.00 53.19 114 ILE A C 1
ATOM 864 O O . ILE A 1 114 ? -10.262 9.796 7.093 1.00 53.19 114 ILE A O 1
ATOM 868 N N . GLY A 1 115 ? -10.249 8.990 4.972 1.00 50.59 115 GLY A N 1
ATOM 869 C CA . GLY A 1 115 ? -8.923 9.429 4.555 1.00 50.59 115 GLY A CA 1
ATOM 870 C C . GLY A 1 115 ? -8.532 10.800 5.088 1.00 50.59 115 GLY A C 1
ATOM 871 O O . GLY A 1 115 ? -8.927 11.828 4.546 1.00 50.59 115 GLY A O 1
ATOM 872 N N . THR A 1 116 ? -7.685 10.791 6.105 1.00 44.94 116 THR A N 1
ATOM 873 C CA . THR A 1 116 ? -6.888 11.933 6.511 1.00 44.94 116 THR A CA 1
ATOM 874 C C . THR A 1 116 ? -5.437 11.590 6.235 1.00 44.94 116 THR A C 1
ATOM 876 O O . THR A 1 116 ? -4.677 11.130 7.085 1.00 44.94 116 THR A O 1
ATOM 879 N N . LEU A 1 117 ? -4.992 11.979 5.046 1.00 48.78 117 LEU A N 1
ATOM 880 C CA . LEU A 1 117 ? -3.840 12.849 5.142 1.00 48.78 117 LEU A CA 1
ATOM 881 C C . LEU A 1 117 ? -4.299 14.067 5.955 1.00 48.78 117 LEU A C 1
ATOM 883 O O . LEU A 1 117 ? -5.240 14.750 5.556 1.00 48.78 117 LEU A O 1
ATOM 887 N N . ILE A 1 118 ? -3.673 14.319 7.105 1.00 49.38 118 ILE A N 1
ATOM 888 C CA . ILE A 1 118 ? -3.910 15.534 7.910 1.00 49.38 118 ILE A CA 1
ATOM 889 C C . ILE A 1 118 ? -3.689 16.795 7.039 1.00 49.38 118 ILE A C 1
ATOM 891 O O . ILE A 1 118 ? -4.257 17.856 7.283 1.00 49.38 118 ILE A O 1
ATOM 895 N N . GLN A 1 119 ? -2.926 16.645 5.954 1.00 60.03 119 GLN A N 1
ATOM 896 C CA . GLN A 1 119 ? -2.640 17.643 4.937 1.00 60.03 119 GLN A CA 1
ATOM 897 C C . GLN A 1 119 ? -3.312 17.291 3.602 1.00 60.03 119 GLN A C 1
ATOM 899 O O . GLN A 1 119 ? -3.280 16.148 3.162 1.00 60.03 119 GLN A O 1
ATOM 904 N N . ARG A 1 120 ? -3.874 18.278 2.896 1.00 71.25 120 ARG A N 1
ATOM 905 C CA . ARG A 1 120 ? -4.310 18.077 1.503 1.00 71.25 120 ARG A CA 1
ATOM 906 C C . ARG A 1 120 ? -3.120 17.553 0.672 1.00 71.25 120 ARG A C 1
ATOM 908 O O . ARG A 1 120 ? -2.066 18.185 0.736 1.00 71.25 120 ARG A O 1
ATOM 915 N N . PRO A 1 121 ? -3.273 16.473 -0.122 1.00 81.00 121 PRO A N 1
ATOM 916 C CA . PRO A 1 121 ? -2.181 15.973 -0.947 1.00 81.00 121 PRO A CA 1
ATOM 917 C C . PRO A 1 121 ? -1.708 17.056 -1.915 1.00 81.00 121 PRO A C 1
ATOM 919 O O . PRO A 1 121 ? -2.513 17.795 -2.496 1.00 81.00 121 PRO A O 1
ATOM 922 N N . GLN A 1 122 ? -0.395 17.145 -2.069 1.00 90.00 122 GLN A N 1
ATOM 923 C CA . GLN A 1 122 ? 0.249 18.065 -2.989 1.00 90.00 122 GLN A CA 1
ATOM 924 C C . GLN A 1 122 ? 0.241 17.486 -4.408 1.00 90.00 122 GLN A C 1
ATOM 926 O O . GLN A 1 122 ? -0.249 16.381 -4.663 1.00 90.00 122 GLN A O 1
ATOM 931 N N . ARG A 1 123 ? 0.747 18.269 -5.360 1.00 93.62 123 ARG A N 1
ATOM 932 C CA . ARG A 1 123 ? 0.949 17.834 -6.741 1.00 93.62 123 ARG A CA 1
ATOM 933 C C . ARG A 1 123 ? 2.428 17.557 -6.960 1.00 93.62 123 ARG A C 1
ATOM 935 O O . ARG A 1 123 ? 3.246 18.385 -6.580 1.00 93.62 123 ARG A O 1
ATOM 942 N N . LEU A 1 124 ? 2.731 16.433 -7.604 1.00 92.69 124 LEU A N 1
ATOM 943 C CA . LEU A 1 124 ? 4.079 16.127 -8.075 1.00 92.69 124 LEU A CA 1
ATOM 944 C C . LEU A 1 124 ? 4.506 17.148 -9.129 1.00 92.69 124 LEU A C 1
ATOM 946 O O . LEU A 1 124 ? 3.747 17.418 -10.069 1.00 92.69 124 LEU A O 1
ATOM 950 N N . SER A 1 125 ? 5.715 17.684 -8.985 1.00 91.94 125 SER A N 1
ATOM 951 C CA . SER A 1 125 ? 6.351 18.462 -10.043 1.00 91.94 125 SER A CA 1
ATOM 952 C C . SER A 1 125 ? 6.888 17.538 -11.144 1.00 91.94 125 SER A C 1
ATOM 954 O O . SER A 1 125 ? 7.017 16.325 -10.961 1.00 91.94 125 SER A O 1
ATOM 956 N N . LEU A 1 126 ? 7.192 18.096 -12.320 1.00 89.75 126 LEU A N 1
ATOM 957 C CA . LEU A 1 126 ? 7.716 17.313 -13.446 1.00 89.75 126 LEU A CA 1
ATOM 958 C C . LEU A 1 126 ? 9.097 16.718 -13.140 1.00 89.75 126 LEU A C 1
ATOM 960 O O . LEU A 1 126 ? 9.416 15.637 -13.622 1.00 89.75 126 LEU A O 1
ATOM 964 N N . GLU A 1 127 ? 9.892 17.404 -12.322 1.00 91.12 127 GLU A N 1
ATOM 965 C CA . GLU A 1 127 ? 11.229 16.985 -11.894 1.00 91.12 127 GLU A CA 1
ATOM 966 C C . GLU A 1 127 ? 11.180 15.819 -10.899 1.00 91.12 127 GLU A C 1
ATOM 968 O O . GLU A 1 127 ? 12.126 15.041 -10.796 1.00 91.12 127 GLU A O 1
ATOM 973 N N . GLU A 1 128 ? 10.072 15.691 -10.169 1.00 91.69 128 GLU A N 1
ATOM 974 C CA . GLU A 1 128 ? 9.838 14.617 -9.204 1.00 91.69 128 GLU A CA 1
ATOM 975 C C . GLU A 1 128 ? 9.245 13.363 -9.852 1.00 91.69 128 GLU A C 1
ATOM 977 O O . GLU A 1 128 ? 9.191 12.302 -9.219 1.00 91.69 128 GLU A O 1
ATOM 982 N N . LEU A 1 129 ? 8.789 13.466 -11.106 1.00 93.50 129 LEU A N 1
ATOM 983 C CA . LEU A 1 129 ? 8.280 12.319 -11.834 1.00 93.50 129 LEU A CA 1
ATOM 984 C C . LEU A 1 129 ? 9.425 11.359 -12.182 1.00 93.50 129 LEU A C 1
ATOM 986 O O . LEU A 1 129 ? 10.476 11.765 -12.681 1.00 93.50 129 LEU A O 1
ATOM 990 N N . PRO A 1 130 ? 9.220 10.052 -11.973 1.00 94.75 130 PRO A N 1
ATOM 991 C CA . PRO A 1 130 ? 10.177 9.060 -12.418 1.00 94.75 130 PRO A CA 1
ATOM 992 C C . PRO A 1 130 ? 10.214 8.998 -13.954 1.00 94.75 130 PRO A C 1
ATOM 994 O O . PRO A 1 130 ? 9.236 9.376 -14.608 1.00 94.75 130 PRO A O 1
ATOM 997 N N . PRO A 1 131 ? 11.284 8.432 -14.550 1.00 93.25 131 PRO A N 1
ATOM 998 C CA . PRO A 1 131 ? 11.336 8.194 -15.989 1.00 93.25 131 PRO A CA 1
ATOM 999 C C . PRO A 1 131 ? 10.102 7.424 -16.485 1.00 93.25 131 PRO A C 1
ATOM 1001 O O . PRO A 1 131 ? 9.499 6.674 -15.699 1.00 93.25 131 PRO A O 1
ATOM 1004 N N . PRO A 1 132 ? 9.740 7.530 -17.774 1.00 93.12 132 PRO A N 1
ATOM 1005 C CA . PRO A 1 132 ? 8.680 6.717 -18.358 1.00 93.12 132 PRO A CA 1
ATOM 1006 C C . PRO A 1 132 ? 8.869 5.226 -18.058 1.00 93.12 132 PRO A C 1
ATOM 1008 O O . PRO A 1 132 ? 9.989 4.745 -17.852 1.00 93.12 132 PRO A O 1
ATOM 1011 N N . LEU A 1 133 ? 7.761 4.492 -17.991 1.00 96.06 133 LEU A N 1
ATOM 1012 C CA . LEU A 1 133 ? 7.815 3.045 -17.815 1.00 96.06 133 LEU A CA 1
ATOM 1013 C C . LEU A 1 133 ? 8.590 2.404 -18.980 1.00 96.06 133 LEU A C 1
ATOM 1015 O O . LEU A 1 133 ? 8.374 2.800 -20.127 1.00 96.06 133 LEU A O 1
ATOM 1019 N N . PRO A 1 134 ? 9.475 1.426 -18.709 1.00 95.38 134 PRO A N 1
ATOM 1020 C CA . PRO A 1 134 ? 10.106 0.653 -19.768 1.00 95.38 134 PRO A CA 1
ATOM 1021 C C . PRO A 1 134 ? 9.061 -0.060 -20.630 1.00 95.38 134 PRO A C 1
ATOM 1023 O O . PRO A 1 134 ? 7.960 -0.374 -20.167 1.00 95.38 134 PRO A O 1
ATOM 1026 N N . GLU A 1 135 ? 9.426 -0.361 -21.873 1.00 95.00 135 GLU A N 1
ATOM 1027 C CA . GLU A 1 135 ? 8.551 -1.095 -22.780 1.00 95.00 135 GLU A CA 1
ATOM 1028 C C . GLU A 1 135 ? 8.131 -2.445 -22.176 1.00 95.00 135 GLU A C 1
ATOM 1030 O O . GLU A 1 135 ? 8.927 -3.164 -21.567 1.00 95.00 135 GLU A O 1
ATOM 1035 N N . GLY A 1 136 ? 6.847 -2.778 -22.322 1.00 96.06 136 GLY A N 1
ATOM 1036 C CA . GLY A 1 136 ? 6.287 -4.025 -21.811 1.00 96.06 136 GLY A CA 1
ATOM 1037 C C . GLY A 1 136 ? 6.049 -4.063 -20.299 1.00 96.06 136 GLY A C 1
ATOM 1038 O O . GLY A 1 136 ? 5.669 -5.121 -19.808 1.00 96.06 136 GLY A O 1
ATOM 1039 N N . VAL A 1 137 ? 6.234 -2.962 -19.560 1.00 97.94 137 VAL A N 1
ATOM 1040 C CA . VAL A 1 137 ? 5.932 -2.870 -18.119 1.00 97.94 137 VAL A CA 1
ATOM 1041 C C . VAL A 1 137 ? 4.551 -2.245 -17.893 1.00 97.94 137 VAL A C 1
ATOM 1043 O O . VAL A 1 137 ? 4.285 -1.141 -18.364 1.00 97.94 137 VAL A O 1
ATOM 1046 N N . SER A 1 138 ? 3.680 -2.917 -17.134 1.00 96.81 138 SER A N 1
ATOM 1047 C CA . SER A 1 138 ? 2.346 -2.404 -16.766 1.00 96.81 138 SER A CA 1
ATOM 1048 C C . SER A 1 138 ? 2.298 -1.722 -15.402 1.00 96.81 138 SER A C 1
ATOM 1050 O O . SER A 1 138 ? 1.397 -0.925 -15.143 1.00 96.81 138 SER A O 1
ATOM 1052 N N . PHE A 1 139 ? 3.242 -2.028 -14.513 1.00 98.56 139 PHE A N 1
ATOM 1053 C CA . PHE A 1 139 ? 3.250 -1.489 -13.157 1.00 98.56 139 PHE A CA 1
ATOM 1054 C C . PHE A 1 139 ? 4.670 -1.376 -12.610 1.00 98.56 139 PHE A C 1
ATOM 1056 O O . PHE A 1 139 ? 5.506 -2.257 -12.828 1.00 98.56 139 PHE A O 1
ATOM 1063 N N . ARG A 1 140 ? 4.943 -0.301 -11.872 1.00 98.62 140 ARG A N 1
ATOM 1064 C CA . ARG A 1 140 ? 6.234 -0.060 -11.224 1.00 98.62 140 ARG A CA 1
ATOM 1065 C C . ARG A 1 140 ? 6.046 0.480 -9.819 1.00 98.62 140 ARG A C 1
ATOM 1067 O O . ARG A 1 140 ? 5.277 1.413 -9.620 1.00 98.62 140 ARG A O 1
ATOM 1074 N N . VAL A 1 141 ? 6.857 -0.021 -8.894 1.00 98.44 141 VAL A N 1
ATOM 1075 C CA . VAL A 1 141 ? 7.073 0.583 -7.575 1.00 98.44 141 VAL A CA 1
ATOM 1076 C C . VAL A 1 141 ? 8.545 0.936 -7.429 1.00 98.44 141 VAL A C 1
ATOM 1078 O O . VAL A 1 141 ? 9.402 0.058 -7.523 1.00 98.44 141 VAL A O 1
ATOM 1081 N N . ILE A 1 142 ? 8.843 2.213 -7.213 1.00 97.56 142 ILE A N 1
ATOM 1082 C CA . ILE A 1 142 ? 10.176 2.709 -6.869 1.00 97.56 142 ILE A CA 1
ATOM 1083 C C . ILE A 1 142 ? 10.175 3.022 -5.382 1.00 97.56 142 ILE A C 1
ATOM 1085 O O . ILE A 1 142 ? 9.448 3.905 -4.942 1.00 97.56 142 ILE A O 1
ATOM 1089 N N . ARG A 1 143 ? 11.027 2.334 -4.630 1.00 95.62 143 ARG A N 1
ATOM 1090 C CA . ARG A 1 143 ? 11.303 2.616 -3.226 1.00 95.62 143 ARG A CA 1
ATOM 1091 C C . ARG A 1 143 ? 12.626 3.362 -3.117 1.00 95.62 143 ARG A C 1
ATOM 1093 O O . ARG A 1 143 ? 13.678 2.793 -3.417 1.00 95.62 143 ARG A O 1
ATOM 1100 N N . GLN A 1 144 ? 12.574 4.608 -2.674 1.00 92.75 144 GLN A N 1
ATOM 1101 C CA . GLN A 1 144 ? 13.737 5.444 -2.391 1.00 92.75 144 GLN A CA 1
ATOM 1102 C C . GLN A 1 144 ? 13.994 5.428 -0.888 1.00 92.75 144 GLN A C 1
ATOM 1104 O O . GLN A 1 144 ? 13.107 5.735 -0.097 1.00 92.75 144 GLN A O 1
ATOM 1109 N N . SER A 1 145 ? 15.190 5.018 -0.476 1.00 85.88 145 SER A N 1
ATOM 1110 C CA . SER A 1 145 ? 15.624 5.080 0.922 1.00 85.88 145 SER A CA 1
ATOM 1111 C C . SER A 1 145 ? 16.739 6.100 1.063 1.00 85.88 145 SER A C 1
ATOM 1113 O O . SER A 1 145 ? 17.713 6.053 0.307 1.00 85.88 145 SER A O 1
ATOM 1115 N N . ASP A 1 146 ? 16.582 7.003 2.026 1.00 77.81 146 ASP A N 1
ATOM 1116 C CA . ASP A 1 146 ? 17.611 7.960 2.409 1.00 77.81 146 ASP A CA 1
ATOM 1117 C C . ASP A 1 146 ? 18.818 7.280 3.074 1.00 77.81 146 ASP A C 1
ATOM 1119 O O . ASP A 1 146 ? 18.857 6.068 3.324 1.00 77.81 146 ASP A O 1
ATOM 1123 N N . ALA A 1 147 ? 19.850 8.085 3.312 1.00 66.94 147 ALA A N 1
ATOM 1124 C CA . ALA A 1 147 ? 20.979 7.669 4.116 1.00 66.94 147 ALA A CA 1
ATOM 1125 C C . ALA A 1 147 ? 20.586 7.715 5.600 1.00 66.94 147 ALA A C 1
ATOM 1127 O O . ALA A 1 147 ? 20.407 8.795 6.159 1.00 66.94 147 ALA A O 1
ATOM 1128 N N . SER A 1 148 ? 20.500 6.555 6.255 1.00 60.25 148 SER A N 1
ATOM 1129 C CA . SER A 1 148 ? 20.238 6.470 7.696 1.00 60.25 148 SER A CA 1
ATOM 1130 C C . SER A 1 148 ? 21.424 5.824 8.416 1.00 60.25 148 SER A C 1
ATOM 1132 O O . SER A 1 148 ? 21.750 4.657 8.159 1.00 60.25 148 SER A O 1
ATOM 1134 N N . GLY A 1 149 ? 22.060 6.546 9.341 1.00 66.62 149 GLY A N 1
ATOM 1135 C CA . GLY A 1 149 ? 23.219 6.044 10.084 1.00 66.62 149 GLY A CA 1
ATOM 1136 C C . GLY A 1 149 ? 24.372 5.669 9.149 1.00 66.62 149 GLY A C 1
ATOM 1137 O O . GLY A 1 149 ? 24.904 6.524 8.453 1.00 66.62 149 GLY A O 1
ATOM 1138 N N . ASN A 1 150 ? 24.743 4.385 9.110 1.00 65.50 150 ASN A N 1
ATOM 1139 C CA . ASN A 1 150 ? 25.842 3.877 8.277 1.00 65.50 150 ASN A CA 1
ATOM 1140 C C . ASN A 1 150 ? 25.383 3.298 6.919 1.00 65.50 150 ASN A C 1
ATOM 1142 O O . ASN A 1 150 ? 26.149 2.612 6.242 1.00 65.50 150 ASN A O 1
ATOM 1146 N N . ARG A 1 151 ? 24.111 3.489 6.540 1.00 66.75 151 ARG A N 1
ATOM 1147 C CA . ARG A 1 151 ? 23.530 2.935 5.310 1.00 66.75 151 ARG A CA 1
ATOM 1148 C C . ARG A 1 151 ? 23.505 4.006 4.222 1.00 66.75 151 ARG A C 1
ATOM 1150 O O . ARG A 1 151 ? 22.926 5.067 4.418 1.00 66.75 151 ARG A O 1
ATOM 1157 N N . SER A 1 152 ? 24.128 3.721 3.081 1.00 77.75 152 SER A N 1
ATOM 1158 C CA . SER A 1 152 ? 24.069 4.587 1.901 1.00 77.75 152 SER A CA 1
ATOM 1159 C C . SER A 1 152 ? 22.653 4.627 1.316 1.00 77.75 152 SER A C 1
ATOM 1161 O O . SER A 1 152 ? 21.933 3.626 1.419 1.00 77.75 152 SER A O 1
ATOM 1163 N N . PRO A 1 153 ? 22.262 5.737 0.665 1.00 82.12 153 PRO A N 1
ATOM 1164 C CA . PRO A 1 153 ? 20.975 5.811 -0.001 1.00 82.12 153 PRO A CA 1
ATOM 1165 C C . PRO A 1 153 ? 20.910 4.744 -1.094 1.00 82.12 153 PRO A C 1
ATOM 1167 O O . PRO A 1 153 ? 21.915 4.394 -1.724 1.00 82.12 153 PRO A O 1
ATOM 1170 N N . SER A 1 154 ? 19.718 4.203 -1.301 1.00 86.81 154 SER A N 1
ATOM 1171 C CA . SER A 1 154 ? 19.495 3.180 -2.316 1.00 86.81 154 SER A CA 1
ATOM 1172 C C . SER A 1 154 ? 18.124 3.345 -2.939 1.00 86.81 154 SER A C 1
ATOM 1174 O O . SER A 1 154 ? 17.165 3.755 -2.280 1.00 86.81 154 SER A O 1
ATOM 1176 N N . THR A 1 155 ? 18.043 3.011 -4.222 1.00 93.50 155 THR A N 1
ATOM 1177 C CA . THR A 1 155 ? 16.776 2.961 -4.947 1.00 93.50 155 THR A CA 1
ATOM 1178 C C . THR A 1 155 ? 16.502 1.522 -5.335 1.00 93.50 155 THR A C 1
ATOM 1180 O O . THR A 1 155 ? 17.350 0.861 -5.931 1.00 93.50 155 THR A O 1
ATOM 1183 N N . THR A 1 156 ? 15.321 1.024 -4.983 1.00 95.88 156 THR A N 1
ATOM 1184 C CA . THR A 1 156 ? 14.847 -0.294 -5.407 1.00 95.88 156 THR A CA 1
ATOM 1185 C C . THR A 1 156 ? 13.612 -0.124 -6.274 1.00 95.88 156 THR A C 1
ATOM 1187 O O . THR A 1 156 ? 12.570 0.308 -5.794 1.00 95.88 156 THR A O 1
ATOM 1190 N N . THR A 1 157 ? 13.716 -0.499 -7.541 1.00 97.75 157 THR A N 1
ATOM 1191 C CA . THR A 1 157 ? 12.625 -0.461 -8.513 1.00 97.75 157 THR A CA 1
ATOM 1192 C C . THR A 1 157 ? 12.117 -1.874 -8.744 1.00 97.75 157 THR A C 1
ATOM 1194 O O . THR A 1 157 ? 12.887 -2.748 -9.125 1.00 97.75 157 THR A O 1
ATOM 1197 N N . THR A 1 158 ? 10.829 -2.118 -8.533 1.00 98.38 158 THR A N 1
ATOM 1198 C CA . THR A 1 158 ? 10.185 -3.402 -8.837 1.00 98.38 158 THR A CA 1
ATOM 1199 C C . THR A 1 158 ? 9.175 -3.201 -9.959 1.00 98.38 158 THR A C 1
ATOM 1201 O O . THR A 1 158 ? 8.331 -2.312 -9.882 1.00 98.38 158 THR A O 1
ATOM 1204 N N . LEU A 1 159 ? 9.293 -4.003 -11.013 1.00 98.56 159 LEU A N 1
ATOM 1205 C CA . LEU A 1 159 ? 8.568 -3.885 -12.276 1.00 98.56 159 LEU A CA 1
ATOM 1206 C C . LEU A 1 159 ? 7.715 -5.131 -12.495 1.00 98.56 159 LEU A C 1
ATOM 1208 O O . LEU A 1 159 ? 8.223 -6.242 -12.339 1.00 98.56 159 LEU A O 1
ATOM 1212 N N . LEU A 1 160 ? 6.462 -4.947 -12.903 1.00 98.56 160 LEU A N 1
ATOM 1213 C CA . LEU A 1 160 ? 5.614 -5.995 -13.466 1.00 98.56 160 LEU A CA 1
ATOM 1214 C C . LEU A 1 160 ? 5.595 -5.859 -14.985 1.00 98.56 160 LEU A C 1
ATOM 1216 O O . LEU A 1 160 ? 5.089 -4.870 -15.516 1.00 98.56 160 LEU A O 1
ATOM 1220 N N . TYR A 1 161 ? 6.127 -6.860 -15.673 1.00 98.25 161 TYR A N 1
ATOM 1221 C CA . TYR A 1 161 ? 6.032 -6.965 -17.120 1.00 98.25 161 TYR A CA 1
ATOM 1222 C C . TYR A 1 161 ? 4.699 -7.597 -17.534 1.00 98.25 161 TYR A C 1
ATOM 1224 O O . TYR A 1 161 ? 4.139 -8.438 -16.828 1.00 98.25 161 TYR A O 1
ATOM 1232 N N . ASN A 1 162 ? 4.225 -7.232 -18.725 1.00 96.88 162 ASN A N 1
ATOM 1233 C CA . ASN A 1 162 ? 3.025 -7.779 -19.360 1.00 96.88 162 ASN A CA 1
ATOM 1234 C C . ASN A 1 162 ? 3.117 -9.297 -19.590 1.00 96.88 162 ASN A C 1
ATOM 1236 O O . ASN A 1 162 ? 2.096 -9.976 -19.639 1.00 96.88 162 ASN A O 1
ATOM 1240 N N . ASP A 1 163 ? 4.336 -9.831 -19.697 1.00 96.19 163 ASP A N 1
ATOM 1241 C CA . ASP A 1 163 ? 4.614 -11.268 -19.802 1.00 96.19 163 ASP A CA 1
ATOM 1242 C C . ASP A 1 163 ? 4.550 -12.012 -18.450 1.00 96.19 163 ASP A C 1
ATOM 1244 O O . ASP A 1 163 ? 4.742 -13.226 -18.397 1.00 96.19 163 ASP A O 1
ATOM 1248 N N . GLY A 1 164 ? 4.275 -11.297 -17.355 1.00 97.38 164 GLY A N 1
ATOM 1249 C CA . GLY A 1 164 ? 4.164 -11.842 -16.006 1.00 97.38 164 GLY A CA 1
ATOM 1250 C C . GLY A 1 164 ? 5.469 -11.875 -15.215 1.00 97.38 164 GLY A C 1
ATOM 1251 O O . GLY A 1 164 ? 5.451 -12.266 -14.045 1.00 97.38 164 GLY A O 1
ATOM 1252 N N . ARG A 1 165 ? 6.608 -11.453 -15.773 1.00 97.94 165 ARG A N 1
ATOM 1253 C CA . ARG A 1 165 ? 7.844 -11.337 -14.988 1.00 97.94 165 ARG A CA 1
ATOM 1254 C C . ARG A 1 165 ? 7.755 -10.175 -14.005 1.00 97.94 165 ARG A C 1
ATOM 1256 O O . ARG A 1 165 ? 7.424 -9.049 -14.364 1.00 97.94 165 ARG A O 1
ATOM 1263 N N . ILE A 1 166 ? 8.125 -10.447 -12.759 1.00 98.44 166 ILE A N 1
ATOM 1264 C CA . ILE A 1 166 ? 8.337 -9.448 -11.716 1.00 98.44 166 ILE A CA 1
ATOM 1265 C C . ILE A 1 166 ? 9.841 -9.309 -11.520 1.00 98.44 166 ILE A C 1
ATOM 1267 O O . ILE A 1 166 ? 10.503 -10.233 -11.040 1.00 98.44 166 ILE A O 1
ATOM 1271 N N . VAL A 1 167 ? 10.386 -8.158 -11.897 1.00 98.31 167 VAL A N 1
ATOM 1272 C CA . VAL A 1 167 ? 11.829 -7.884 -11.885 1.00 98.31 167 VAL A CA 1
ATOM 1273 C C . VAL A 1 167 ? 12.128 -6.789 -10.878 1.00 98.31 167 VAL A C 1
ATOM 1275 O O . VAL A 1 167 ? 11.448 -5.771 -10.848 1.00 98.31 167 VAL A O 1
ATOM 1278 N N . GLN A 1 168 ? 13.162 -6.984 -10.070 1.00 98.06 168 GLN A N 1
ATOM 1279 C CA . GLN A 1 168 ? 13.680 -5.978 -9.157 1.00 98.06 168 GLN A CA 1
ATOM 1280 C C . GLN A 1 168 ? 15.037 -5.482 -9.641 1.00 98.06 168 GLN A C 1
ATOM 1282 O O . GLN A 1 168 ? 15.918 -6.275 -9.965 1.00 98.06 168 GLN A O 1
ATOM 1287 N N . GLN A 1 169 ? 15.199 -4.168 -9.641 1.00 96.75 169 GLN A N 1
ATOM 1288 C CA . GLN A 1 169 ? 16.434 -3.463 -9.924 1.00 96.75 169 GLN A CA 1
ATOM 1289 C C . GLN A 1 169 ? 16.834 -2.678 -8.679 1.00 96.75 169 GLN A C 1
ATOM 1291 O O . GLN A 1 169 ? 16.032 -1.909 -8.152 1.00 96.75 169 GLN A O 1
ATOM 1296 N N . THR A 1 170 ? 18.055 -2.868 -8.197 1.00 93.69 170 THR A N 1
ATOM 1297 C CA . THR A 1 170 ? 18.598 -2.103 -7.073 1.00 93.69 170 THR A CA 1
ATOM 1298 C C . THR A 1 170 ? 19.761 -1.268 -7.569 1.00 93.69 170 THR A C 1
ATOM 1300 O O . THR A 1 170 ? 20.744 -1.817 -8.063 1.00 93.69 170 THR A O 1
ATOM 1303 N N . THR A 1 171 ? 19.648 0.046 -7.414 1.00 91.19 171 THR A N 1
ATOM 1304 C CA . THR A 1 171 ? 20.693 1.009 -7.752 1.00 91.19 171 THR A CA 1
ATOM 1305 C C . THR A 1 171 ? 21.349 1.498 -6.468 1.00 91.19 171 THR A C 1
ATOM 1307 O O . THR A 1 171 ? 20.671 1.996 -5.560 1.00 91.19 171 THR A O 1
ATOM 1310 N N . ASN A 1 172 ? 22.665 1.314 -6.370 1.00 83.31 172 ASN A N 1
ATOM 1311 C CA . ASN A 1 172 ? 23.449 1.775 -5.228 1.00 83.31 172 ASN A CA 1
ATOM 1312 C C . ASN A 1 172 ? 23.839 3.259 -5.370 1.00 83.31 172 ASN A C 1
ATOM 1314 O O . ASN A 1 172 ? 23.607 3.890 -6.400 1.00 83.31 172 ASN A O 1
ATOM 1318 N N . ALA A 1 173 ? 24.487 3.815 -4.343 1.00 78.44 173 ALA A N 1
ATOM 1319 C CA . ALA A 1 173 ? 24.932 5.210 -4.338 1.00 78.44 173 ALA A CA 1
ATOM 1320 C C . ALA A 1 173 ? 25.973 5.559 -5.426 1.00 78.44 173 ALA A C 1
ATOM 1322 O O . ALA A 1 173 ? 26.195 6.735 -5.690 1.00 78.44 173 ALA A O 1
ATOM 1323 N N . ARG A 1 174 ? 26.612 4.562 -6.060 1.00 83.38 174 ARG A N 1
ATOM 1324 C CA . ARG A 1 174 ? 27.549 4.751 -7.184 1.00 83.38 174 ARG A CA 1
ATOM 1325 C C . ARG A 1 174 ? 26.853 4.726 -8.550 1.00 83.38 174 ARG A C 1
ATOM 1327 O O . ARG A 1 174 ? 27.518 4.907 -9.562 1.00 83.38 174 ARG A O 1
ATOM 1334 N N . GLY A 1 175 ? 25.541 4.487 -8.587 1.00 81.75 175 GLY A N 1
ATOM 1335 C CA . GLY A 1 175 ? 24.765 4.356 -9.821 1.00 81.75 175 GLY A CA 1
ATOM 1336 C C . GLY A 1 175 ? 24.814 2.960 -10.452 1.00 81.75 175 GLY A C 1
ATOM 1337 O O . GLY A 1 175 ? 24.197 2.735 -11.492 1.00 81.75 175 GLY A O 1
ATOM 1338 N N . GLU A 1 176 ? 25.495 1.996 -9.830 1.00 87.19 176 GLU A N 1
ATOM 1339 C CA . GLU A 1 176 ? 25.521 0.617 -10.316 1.00 87.19 176 GLU A CA 1
ATOM 1340 C C . GLU A 1 176 ? 24.163 -0.032 -10.050 1.00 87.19 176 GLU A C 1
ATOM 1342 O O . GLU A 1 176 ? 23.650 0.013 -8.927 1.00 87.19 176 GLU A O 1
ATOM 1347 N N . THR A 1 177 ? 23.582 -0.639 -11.086 1.00 91.44 177 THR A N 1
ATOM 1348 C CA . THR A 1 177 ? 22.254 -1.253 -11.019 1.00 91.44 177 THR A CA 1
ATOM 1349 C C . THR A 1 177 ? 22.359 -2.767 -11.141 1.00 91.44 177 THR A C 1
ATOM 1351 O O . THR A 1 177 ? 22.810 -3.287 -12.159 1.00 91.44 177 THR A O 1
ATOM 1354 N N . LEU A 1 178 ? 21.897 -3.483 -10.117 1.00 94.38 178 LEU A N 1
ATOM 1355 C CA . LEU A 1 178 ? 21.748 -4.935 -10.131 1.00 94.38 178 LEU A CA 1
ATOM 1356 C C . LEU A 1 178 ? 20.299 -5.293 -10.458 1.00 94.38 178 LEU A C 1
ATOM 1358 O O . LEU A 1 178 ? 19.389 -4.842 -9.768 1.00 94.38 178 LEU A O 1
ATOM 1362 N N . SER A 1 179 ? 20.086 -6.132 -11.470 1.00 96.62 179 SER A N 1
ATOM 1363 C CA . SER A 1 179 ? 18.759 -6.611 -11.868 1.00 96.62 179 SER A CA 1
ATOM 1364 C C . SER A 1 179 ? 18.583 -8.088 -11.521 1.00 96.62 179 SER A C 1
ATOM 1366 O O . SER A 1 179 ? 19.468 -8.900 -11.791 1.00 96.62 179 SER A O 1
ATOM 1368 N N . ARG A 1 180 ? 17.433 -8.456 -10.949 1.00 96.88 180 ARG A N 1
ATOM 1369 C CA . ARG A 1 180 ? 17.056 -9.848 -10.669 1.00 96.88 180 ARG A CA 1
ATOM 1370 C C . ARG A 1 180 ? 15.572 -10.088 -10.918 1.00 96.88 180 ARG A C 1
ATOM 1372 O O . ARG A 1 180 ? 14.733 -9.267 -10.557 1.00 96.88 180 ARG A O 1
ATOM 1379 N N . THR A 1 181 ? 15.228 -11.247 -11.472 1.00 97.62 181 THR A N 1
ATOM 1380 C CA . THR A 1 181 ? 13.825 -11.683 -11.533 1.00 97.62 181 THR A CA 1
ATOM 1381 C C . THR A 1 181 ? 13.422 -12.214 -10.161 1.00 97.62 181 THR A C 1
ATOM 1383 O O . THR A 1 181 ? 14.037 -13.152 -9.662 1.00 97.62 181 THR A O 1
ATOM 1386 N N . LEU A 1 182 ? 12.411 -11.608 -9.538 1.00 96.19 182 LEU A N 1
ATOM 1387 C CA . LEU A 1 182 ? 11.866 -12.070 -8.259 1.00 96.19 182 LEU A CA 1
ATOM 1388 C C . LEU A 1 182 ? 10.931 -13.260 -8.453 1.00 96.19 182 LEU A C 1
ATOM 1390 O O . LEU A 1 182 ? 10.929 -14.193 -7.652 1.00 96.19 182 LEU A O 1
ATOM 1394 N N . ARG A 1 183 ? 10.096 -13.190 -9.494 1.00 95.06 183 ARG A N 1
ATOM 1395 C CA . ARG A 1 183 ? 9.023 -14.150 -9.748 1.00 95.06 183 ARG A CA 1
ATOM 1396 C C . ARG A 1 183 ? 8.532 -14.049 -11.188 1.00 95.06 183 ARG A C 1
ATOM 1398 O O . ARG A 1 183 ? 8.689 -13.013 -11.822 1.00 95.06 183 ARG A O 1
ATOM 1405 N N . THR A 1 184 ? 7.887 -15.106 -11.668 1.00 97.25 184 THR A N 1
ATOM 1406 C CA . THR A 1 184 ? 7.009 -15.059 -12.844 1.00 97.25 184 THR A CA 1
ATOM 1407 C C . THR A 1 184 ? 5.597 -15.454 -12.414 1.00 97.25 184 THR A C 1
ATOM 1409 O O . THR A 1 184 ? 5.431 -16.461 -11.723 1.00 97.25 184 THR A O 1
ATOM 1412 N N . VAL A 1 185 ? 4.604 -14.634 -12.750 1.00 96.62 185 VAL A N 1
ATOM 1413 C CA . VAL A 1 185 ? 3.174 -14.877 -12.504 1.00 96.62 185 VAL A CA 1
ATOM 1414 C C . VAL A 1 185 ? 2.468 -15.233 -13.809 1.00 96.62 185 VAL A C 1
ATOM 1416 O O . VAL A 1 185 ? 2.995 -15.015 -14.896 1.00 96.62 185 VAL A O 1
ATOM 1419 N N . THR A 1 186 ? 1.278 -15.820 -13.714 1.00 96.75 186 THR A N 1
ATOM 1420 C CA . THR A 1 186 ? 0.522 -16.232 -14.905 1.00 96.75 186 THR A CA 1
ATOM 1421 C C . THR A 1 186 ? -0.091 -15.028 -15.634 1.00 96.75 186 THR A C 1
ATOM 1423 O O . THR A 1 186 ? -0.428 -14.033 -14.984 1.00 96.75 186 THR A O 1
ATOM 1426 N N . PRO A 1 187 ? -0.353 -15.120 -16.953 1.00 95.19 187 PRO A N 1
ATOM 1427 C CA . PRO A 1 187 ? -1.062 -14.069 -17.690 1.00 95.19 187 PRO A CA 1
ATOM 1428 C C . PRO A 1 187 ? -2.431 -13.716 -17.086 1.00 95.19 187 PRO A C 1
ATOM 1430 O O . PRO A 1 187 ? -2.815 -12.549 -17.047 1.00 95.19 187 PRO A O 1
ATOM 1433 N N . ALA A 1 188 ? -3.143 -14.709 -16.539 1.00 94.50 188 ALA A N 1
ATOM 1434 C CA . ALA A 1 188 ? -4.410 -14.493 -15.841 1.00 94.50 188 ALA A CA 1
ATOM 1435 C C . ALA A 1 188 ? -4.241 -13.600 -14.600 1.00 94.50 188 ALA A C 1
ATOM 1437 O O . ALA A 1 188 ? -5.061 -12.720 -14.357 1.00 94.50 188 ALA A O 1
ATOM 1438 N N . GLN A 1 189 ? -3.158 -13.774 -13.840 1.00 94.81 189 GLN A N 1
ATOM 1439 C CA . GLN A 1 189 ? -2.862 -12.937 -12.673 1.00 94.81 189 GLN A CA 1
ATOM 1440 C C . GLN A 1 189 ? -2.465 -11.514 -13.066 1.00 94.81 189 GLN A C 1
ATOM 1442 O O . GLN A 1 189 ? -2.863 -10.573 -12.385 1.00 94.81 189 GLN A O 1
ATOM 1447 N N . VAL A 1 190 ? -1.734 -11.341 -14.172 1.00 97.00 190 VAL A N 1
ATOM 1448 C CA . VAL A 1 190 ? -1.445 -10.005 -14.724 1.00 97.00 190 VAL A CA 1
ATOM 1449 C C . VAL A 1 190 ? -2.747 -9.303 -15.107 1.00 97.00 190 VAL A C 1
ATOM 1451 O O . VAL A 1 190 ? -2.973 -8.164 -14.709 1.00 97.00 190 VAL A O 1
ATOM 1454 N N . SER A 1 191 ? -3.638 -10.000 -15.819 1.00 95.31 191 SER A N 1
ATOM 1455 C CA . SER A 1 191 ? -4.943 -9.464 -16.212 1.00 95.31 191 SER A CA 1
ATOM 1456 C C . SER A 1 191 ? -5.804 -9.090 -15.000 1.00 95.31 191 SER A C 1
ATOM 1458 O O . SER A 1 191 ? -6.323 -7.979 -14.955 1.00 95.31 191 SER A O 1
ATOM 1460 N N . GLN A 1 192 ? -5.882 -9.952 -13.981 1.00 94.62 192 GLN A N 1
ATOM 1461 C CA . GLN A 1 192 ? -6.610 -9.669 -12.738 1.00 94.62 192 GLN A CA 1
ATOM 1462 C C . GLN A 1 192 ? -6.029 -8.474 -11.971 1.00 94.62 192 GLN A C 1
ATOM 1464 O O . GLN A 1 192 ? -6.780 -7.678 -11.411 1.00 94.62 192 GLN A O 1
ATOM 1469 N N . PHE A 1 193 ? -4.702 -8.324 -11.942 1.00 96.69 193 PHE A N 1
ATOM 1470 C CA . PHE A 1 193 ? -4.068 -7.174 -11.300 1.00 96.69 193 PHE A CA 1
ATOM 1471 C C . PHE A 1 193 ? -4.351 -5.874 -12.066 1.00 96.69 193 PHE A C 1
ATOM 1473 O O . PHE A 1 193 ? -4.708 -4.867 -11.459 1.00 96.69 193 PHE A O 1
ATOM 1480 N N . ASN A 1 194 ? -4.276 -5.902 -13.399 1.00 96.00 194 ASN A N 1
ATOM 1481 C CA . ASN A 1 194 ? -4.635 -4.755 -14.234 1.00 96.00 194 ASN A CA 1
ATOM 1482 C C . ASN A 1 194 ? -6.121 -4.386 -14.089 1.00 96.00 194 ASN A C 1
ATOM 1484 O O . ASN A 1 194 ? -6.461 -3.205 -14.039 1.00 96.00 194 ASN A O 1
ATOM 1488 N N . GLN A 1 195 ? -7.003 -5.379 -13.958 1.00 92.81 195 GLN A N 1
ATOM 1489 C CA . GLN A 1 195 ? -8.416 -5.146 -13.676 1.00 92.81 195 GLN A CA 1
ATOM 1490 C C . GLN A 1 195 ? -8.615 -4.493 -12.305 1.00 92.81 195 GLN A C 1
ATOM 1492 O O . GLN A 1 195 ? -9.320 -3.494 -12.214 1.00 92.81 195 GLN A O 1
ATOM 1497 N N . LEU A 1 196 ? -7.911 -4.955 -11.265 1.00 89.62 196 LEU A N 1
ATOM 1498 C CA . LEU A 1 196 ? -7.939 -4.311 -9.949 1.00 89.62 196 LEU A CA 1
ATOM 1499 C C . LEU A 1 196 ? -7.533 -2.829 -10.025 1.00 89.62 196 LEU A C 1
ATOM 1501 O O . LEU A 1 196 ? -8.159 -1.999 -9.369 1.00 89.62 196 LEU A O 1
ATOM 1505 N N . LEU A 1 197 ? -6.512 -2.475 -10.815 1.00 95.25 197 LEU A N 1
ATOM 1506 C CA . LEU A 1 197 ? -6.116 -1.073 -11.013 1.00 95.25 197 LEU A CA 1
ATOM 1507 C C . LEU A 1 197 ? -7.259 -0.235 -11.610 1.00 95.25 197 LEU A C 1
ATOM 1509 O O . LEU A 1 197 ? -7.471 0.902 -11.180 1.00 95.25 197 LEU A O 1
ATOM 1513 N N . SER A 1 198 ? -8.009 -0.803 -12.560 1.00 91.62 198 SER A N 1
ATOM 1514 C CA . SER A 1 198 ? -9.181 -0.166 -13.171 1.00 91.62 198 SER A CA 1
ATOM 1515 C C . SER A 1 198 ? -10.343 -0.036 -12.180 1.00 91.62 198 SER A C 1
ATOM 1517 O O . SER A 1 198 ? -10.830 1.073 -11.953 1.00 91.62 198 SER A O 1
ATOM 1519 N N . ASP A 1 199 ? -10.710 -1.125 -11.498 1.00 83.56 199 ASP A N 1
ATOM 1520 C CA 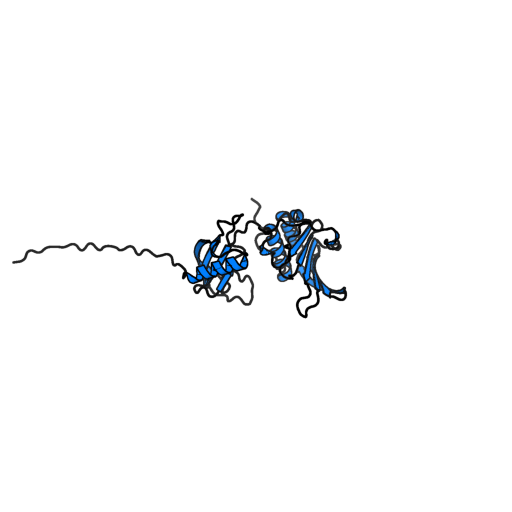. ASP A 1 199 ? -11.811 -1.174 -10.525 1.00 83.56 199 ASP A CA 1
ATOM 1521 C C . ASP A 1 199 ? -11.586 -0.195 -9.361 1.00 83.56 199 ASP A C 1
ATOM 1523 O O . ASP A 1 199 ? -12.503 0.478 -8.886 1.00 83.56 199 ASP A O 1
ATOM 1527 N N . ARG A 1 200 ? -10.328 -0.064 -8.919 1.00 85.69 200 ARG A N 1
ATOM 1528 C CA . ARG A 1 200 ? -9.897 0.880 -7.874 1.00 85.69 200 ARG A CA 1
ATOM 1529 C C . ARG A 1 200 ? -9.656 2.295 -8.394 1.00 85.69 200 ARG A C 1
ATOM 1531 O O . ARG A 1 200 ? -9.320 3.186 -7.609 1.00 85.69 200 ARG A O 1
ATOM 1538 N N . ARG A 1 201 ? -9.872 2.519 -9.695 1.00 89.94 201 ARG A N 1
ATOM 1539 C CA . ARG A 1 201 ? -9.710 3.797 -10.400 1.00 89.94 201 ARG A CA 1
ATOM 1540 C C . ARG A 1 201 ? -8.355 4.428 -10.105 1.00 89.94 201 ARG A C 1
ATOM 1542 O O . ARG A 1 201 ? -8.289 5.605 -9.749 1.00 89.94 201 ARG A O 1
ATOM 1549 N N . PHE A 1 202 ? -7.283 3.642 -10.208 1.00 93.75 202 PHE A N 1
ATOM 1550 C CA . PHE A 1 202 ? -5.938 4.070 -9.821 1.00 93.75 202 PHE A CA 1
ATOM 1551 C C . PHE A 1 202 ? -5.514 5.377 -10.514 1.00 93.75 202 PHE A C 1
ATOM 1553 O O . PHE A 1 202 ? -4.848 6.211 -9.904 1.00 93.75 202 PHE A O 1
ATOM 1560 N N . GLU A 1 203 ? -5.978 5.615 -11.744 1.00 93.94 203 GLU A N 1
ATOM 1561 C CA . GLU A 1 203 ? -5.686 6.835 -12.506 1.00 93.94 203 GLU A CA 1
ATOM 1562 C C . GLU A 1 203 ? -6.051 8.138 -11.788 1.00 93.94 203 GLU A C 1
ATOM 1564 O O . GLU A 1 203 ? -5.395 9.159 -11.988 1.00 93.94 203 GLU A O 1
ATOM 1569 N N . ARG A 1 204 ? -7.038 8.125 -10.884 1.00 93.25 204 ARG A N 1
ATOM 1570 C CA . ARG A 1 204 ? -7.405 9.325 -10.115 1.00 93.25 204 ARG A CA 1
ATOM 1571 C C . ARG A 1 204 ? -6.308 9.788 -9.155 1.00 93.25 204 ARG A C 1
ATOM 1573 O O . ARG A 1 204 ? -6.363 10.916 -8.682 1.00 93.25 204 ARG A O 1
ATOM 1580 N N . PHE A 1 205 ? -5.347 8.920 -8.835 1.00 93.94 205 PHE A N 1
ATOM 1581 C CA . PHE A 1 205 ? -4.198 9.254 -7.998 1.00 93.94 205 PHE A CA 1
ATOM 1582 C C . PHE A 1 205 ? -3.056 9.895 -8.801 1.00 93.94 205 PHE A C 1
ATOM 1584 O O . PHE A 1 205 ? -2.039 10.263 -8.218 1.00 93.94 205 PHE A O 1
ATOM 1591 N N . ASN A 1 206 ? -3.217 10.063 -10.120 1.00 96.81 206 ASN A N 1
ATOM 1592 C CA . ASN A 1 206 ? -2.176 10.607 -10.979 1.00 96.81 206 ASN A CA 1
ATOM 1593 C C . ASN A 1 206 ? -1.726 12.014 -10.556 1.00 96.81 206 ASN A C 1
ATOM 1595 O O . ASN A 1 206 ? -2.519 12.959 -10.475 1.00 96.81 206 ASN A O 1
ATOM 1599 N N . GLY A 1 207 ? -0.419 12.156 -10.364 1.00 95.19 207 GLY A N 1
ATOM 1600 C CA . GLY A 1 207 ? 0.251 13.404 -10.039 1.00 95.19 207 GLY A CA 1
ATOM 1601 C C . GLY A 1 207 ? 0.016 13.868 -8.608 1.00 95.19 207 GLY A C 1
ATOM 1602 O O . GLY A 1 207 ? 0.291 15.029 -8.324 1.00 95.19 207 GLY A O 1
ATOM 1603 N N . PHE A 1 208 ? -0.524 13.022 -7.727 1.00 95.19 208 PHE A N 1
ATOM 1604 C CA . PHE A 1 208 ? -0.657 13.354 -6.313 1.00 95.19 208 PHE A CA 1
ATOM 1605 C C . PHE A 1 208 ? 0.565 12.920 -5.511 1.00 95.19 208 PHE A C 1
ATOM 1607 O O . PHE A 1 208 ? 1.125 11.840 -5.714 1.00 95.19 208 PHE A O 1
ATOM 1614 N N . ASP A 1 209 ? 0.919 13.774 -4.561 1.00 93.62 209 ASP A N 1
ATOM 1615 C CA . ASP A 1 209 ? 1.934 13.529 -3.558 1.00 93.62 209 ASP A CA 1
ATOM 1616 C C . ASP A 1 209 ? 1.316 13.541 -2.159 1.00 93.62 209 ASP A C 1
ATOM 1618 O O . ASP A 1 209 ? 0.693 14.513 -1.727 1.00 93.62 209 ASP A O 1
ATOM 1622 N N . PHE A 1 210 ? 1.479 12.419 -1.473 1.00 90.06 210 PHE A N 1
ATOM 1623 C CA . PHE A 1 210 ? 0.966 12.155 -0.138 1.00 90.06 210 PHE A CA 1
ATOM 1624 C C . PHE A 1 210 ? 2.083 12.200 0.923 1.00 90.06 210 PHE A C 1
ATOM 1626 O O . PHE A 1 210 ? 1.847 11.826 2.075 1.00 90.06 210 PHE A O 1
ATOM 1633 N N . VAL A 1 211 ? 3.304 12.616 0.561 1.00 88.19 211 VAL A N 1
ATOM 1634 C CA . VAL A 1 211 ? 4.388 12.852 1.525 1.00 88.19 211 VAL A CA 1
ATOM 1635 C C . VAL A 1 211 ? 4.054 14.092 2.373 1.00 88.19 211 VAL A C 1
ATOM 1637 O O . VAL A 1 211 ? 3.775 15.153 1.815 1.00 88.19 211 VAL A O 1
ATOM 1640 N N . PRO A 1 212 ? 4.056 13.995 3.716 1.00 78.56 212 PRO A N 1
ATOM 1641 C CA . PRO A 1 212 ? 3.797 15.149 4.571 1.00 78.56 212 PRO A CA 1
ATOM 1642 C C . PRO A 1 212 ? 4.863 16.229 4.421 1.00 78.56 212 PRO A C 1
ATOM 1644 O O . PRO A 1 212 ? 6.056 15.933 4.362 1.00 78.56 212 PRO A O 1
ATOM 1647 N N . THR A 1 213 ? 4.426 17.484 4.457 1.00 75.75 213 THR A N 1
ATOM 1648 C CA . THR A 1 213 ? 5.305 18.648 4.566 1.00 75.75 213 THR A CA 1
ATOM 1649 C C . THR A 1 213 ? 4.966 19.432 5.841 1.00 75.75 213 THR A C 1
ATOM 1651 O O . THR A 1 213 ? 3.838 19.926 5.936 1.00 75.75 213 THR A O 1
ATOM 1654 N N . PRO A 1 214 ? 5.914 19.611 6.784 1.00 73.62 214 PRO A N 1
ATOM 1655 C CA . PRO A 1 214 ? 7.307 19.156 6.731 1.00 73.62 214 PRO A CA 1
ATOM 1656 C C . PRO A 1 214 ? 7.460 17.644 6.974 1.00 73.62 214 PRO A C 1
ATOM 1658 O O . PRO A 1 214 ? 6.641 17.023 7.647 1.00 73.62 214 PRO A O 1
ATOM 1661 N N . VAL A 1 215 ? 8.544 17.061 6.455 1.00 71.56 215 VAL A N 1
ATOM 1662 C CA . VAL A 1 215 ? 8.928 15.677 6.768 1.00 71.56 215 VAL A CA 1
ATOM 1663 C C . VAL A 1 215 ? 9.541 15.654 8.168 1.00 71.56 215 VAL A C 1
ATOM 1665 O O . VAL A 1 215 ? 10.641 16.160 8.375 1.00 71.56 215 VAL A O 1
ATOM 1668 N N . GLU A 1 216 ? 8.830 15.076 9.134 1.00 71.31 216 GLU A N 1
ATOM 1669 C CA . GLU A 1 216 ? 9.276 15.026 10.535 1.00 71.31 216 GLU A CA 1
ATOM 1670 C C . GLU A 1 216 ? 10.480 14.102 10.744 1.00 71.31 216 GLU A C 1
ATOM 1672 O O . GLU A 1 216 ? 11.382 14.401 11.528 1.00 71.31 216 GLU A O 1
ATOM 1677 N N . ARG A 1 217 ? 10.488 12.955 10.055 1.00 73.00 217 ARG A N 1
ATOM 1678 C CA . ARG A 1 217 ? 11.561 11.960 10.118 1.00 73.00 217 ARG A CA 1
ATOM 1679 C C . ARG A 1 217 ? 11.877 11.432 8.722 1.00 73.00 217 ARG A C 1
ATOM 1681 O O . ARG A 1 217 ? 10.936 11.168 7.972 1.00 73.00 217 ARG A O 1
ATOM 1688 N N . PRO A 1 218 ? 13.163 11.229 8.388 1.00 78.44 218 PRO A N 1
ATOM 1689 C CA . PRO A 1 218 ? 13.548 10.581 7.143 1.00 78.44 218 PRO A CA 1
ATOM 1690 C C . PRO A 1 218 ? 12.958 9.165 7.104 1.00 78.44 218 PRO A C 1
ATOM 1692 O O . PRO A 1 218 ? 13.203 8.349 7.999 1.00 78.44 218 PRO A O 1
ATOM 1695 N N . VAL A 1 219 ? 12.095 8.912 6.123 1.00 83.56 219 VAL A N 1
ATOM 1696 C CA . VAL A 1 219 ? 11.435 7.624 5.903 1.00 83.56 219 VAL A CA 1
ATOM 1697 C C . VAL A 1 219 ? 11.475 7.289 4.416 1.00 83.56 219 VAL A C 1
ATOM 1699 O O . VAL A 1 219 ? 11.474 8.195 3.580 1.00 83.56 219 VAL A O 1
ATOM 1702 N N . PRO A 1 220 ? 11.469 5.996 4.054 1.00 89.38 220 PRO A N 1
ATOM 1703 C CA . PRO A 1 220 ? 11.423 5.589 2.659 1.00 89.38 220 PRO A CA 1
ATOM 1704 C C . PRO A 1 220 ? 10.212 6.175 1.925 1.00 89.38 220 PRO A C 1
ATOM 1706 O O . PRO A 1 220 ? 9.096 6.183 2.449 1.00 89.38 220 PRO A O 1
ATOM 1709 N N . ILE A 1 221 ? 10.436 6.628 0.695 1.00 91.94 221 ILE A N 1
ATOM 1710 C CA . ILE A 1 221 ? 9.403 7.165 -0.195 1.00 91.94 221 ILE A CA 1
ATOM 1711 C C . ILE A 1 221 ? 9.115 6.140 -1.287 1.00 91.94 221 ILE A C 1
ATOM 1713 O O . ILE A 1 221 ? 10.035 5.560 -1.871 1.00 91.94 221 ILE A O 1
ATOM 1717 N N . HIS A 1 222 ? 7.835 5.945 -1.585 1.00 95.50 222 HIS A N 1
ATOM 1718 C CA . HIS A 1 222 ? 7.370 5.141 -2.706 1.00 95.50 222 HIS A CA 1
ATOM 1719 C C . HIS A 1 222 ? 6.834 6.026 -3.818 1.00 95.50 222 HIS A C 1
ATOM 1721 O O . HIS A 1 222 ? 6.041 6.935 -3.572 1.00 95.50 222 HIS A O 1
ATOM 1727 N N . LEU A 1 223 ? 7.224 5.712 -5.052 1.00 97.69 223 LEU A N 1
ATOM 1728 C CA . LEU A 1 223 ? 6.542 6.160 -6.259 1.00 97.69 223 LEU A CA 1
ATOM 1729 C C . LEU A 1 223 ? 5.944 4.947 -6.957 1.00 97.69 223 LEU A C 1
ATOM 1731 O O . LEU A 1 223 ? 6.656 3.996 -7.288 1.00 97.69 223 LEU A O 1
ATOM 1735 N N . VAL A 1 224 ? 4.640 4.989 -7.197 1.00 98.19 224 VAL A N 1
ATOM 1736 C CA . VAL A 1 224 ? 3.896 3.901 -7.832 1.00 98.19 224 VAL A CA 1
ATOM 1737 C C . VAL A 1 224 ? 3.351 4.390 -9.160 1.00 98.19 224 VAL A C 1
ATOM 1739 O O . VAL A 1 224 ? 2.614 5.375 -9.196 1.00 98.19 224 VAL A O 1
ATOM 1742 N N . SER A 1 225 ? 3.720 3.708 -10.243 1.00 98.44 225 SER A N 1
ATOM 1743 C CA . SER A 1 225 ? 3.390 4.100 -11.613 1.00 98.44 225 SER A CA 1
ATOM 1744 C C . SER A 1 225 ? 2.647 2.999 -12.371 1.00 98.44 225 SER A C 1
ATOM 1746 O O . SER A 1 225 ? 3.018 1.827 -12.325 1.00 98.44 225 SER A O 1
ATOM 1748 N N . THR A 1 226 ? 1.666 3.431 -13.153 1.00 97.94 226 THR A N 1
ATOM 1749 C CA . THR A 1 226 ? 1.060 2.745 -14.306 1.00 97.94 226 THR A CA 1
ATOM 1750 C C . THR A 1 226 ? 1.401 3.546 -15.574 1.00 97.94 226 THR A C 1
ATOM 1752 O O . THR A 1 226 ? 1.948 4.648 -15.443 1.00 97.94 226 THR A O 1
ATOM 1755 N N . PRO A 1 227 ? 1.096 3.064 -16.796 1.00 95.50 227 PRO A N 1
ATOM 1756 C CA . PRO A 1 227 ? 1.363 3.814 -18.028 1.00 95.50 227 PRO A CA 1
ATOM 1757 C C . PRO A 1 227 ? 0.775 5.230 -18.056 1.00 95.50 227 PRO A C 1
ATOM 1759 O O . PRO A 1 227 ? 1.314 6.097 -18.736 1.00 95.50 227 PRO A O 1
ATOM 1762 N N . THR A 1 228 ? -0.306 5.474 -17.313 1.00 94.38 228 THR A N 1
ATOM 1763 C CA 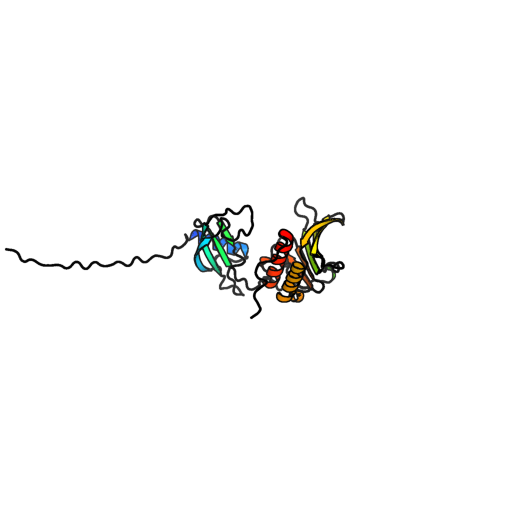. THR A 1 228 ? -1.073 6.727 -17.348 1.00 94.38 228 THR A CA 1
ATOM 1764 C C . THR A 1 228 ? -1.048 7.508 -16.035 1.00 94.38 228 THR A C 1
ATOM 1766 O O . THR A 1 228 ? -1.446 8.673 -16.014 1.00 94.38 228 THR A O 1
ATOM 1769 N N . ALA A 1 229 ? -0.585 6.907 -14.935 1.00 96.88 229 ALA A N 1
ATOM 1770 C CA . ALA A 1 229 ? -0.664 7.527 -13.617 1.00 96.88 229 ALA A CA 1
ATOM 1771 C C . ALA A 1 229 ? 0.543 7.240 -12.733 1.00 96.88 229 ALA A C 1
ATOM 1773 O O . ALA A 1 229 ? 0.993 6.100 -12.658 1.00 96.88 229 ALA A O 1
ATOM 1774 N N . THR A 1 230 ? 1.012 8.255 -12.004 1.00 98.19 230 THR A N 1
ATOM 1775 C CA . THR A 1 230 ? 2.011 8.102 -10.934 1.00 98.19 230 THR A CA 1
ATOM 1776 C C . THR A 1 230 ? 1.546 8.772 -9.645 1.00 98.19 230 THR A C 1
ATOM 1778 O O . THR A 1 230 ? 1.027 9.883 -9.690 1.00 98.19 230 THR A O 1
ATOM 1781 N N . VAL A 1 231 ? 1.757 8.114 -8.505 1.00 97.06 231 VAL A N 1
ATOM 1782 C CA . VAL A 1 231 ? 1.488 8.643 -7.158 1.00 97.06 231 VAL A CA 1
ATOM 1783 C C . VAL A 1 231 ? 2.719 8.488 -6.270 1.00 97.06 231 VAL A C 1
ATOM 1785 O O . VAL A 1 231 ? 3.437 7.492 -6.392 1.00 97.06 231 VAL A O 1
ATOM 1788 N N . ARG A 1 232 ? 2.956 9.453 -5.377 1.00 96.25 232 ARG A N 1
ATOM 1789 C CA . ARG A 1 232 ? 4.046 9.424 -4.391 1.00 96.25 232 ARG A CA 1
ATOM 1790 C C . ARG A 1 232 ? 3.502 9.417 -2.967 1.00 96.25 232 ARG A C 1
ATOM 1792 O O . ARG A 1 232 ? 2.527 10.106 -2.683 1.00 96.25 232 ARG A O 1
ATOM 1799 N N . PHE A 1 233 ? 4.114 8.643 -2.075 1.00 92.44 233 PHE A N 1
ATOM 1800 C CA . PHE A 1 233 ? 3.768 8.618 -0.652 1.00 92.44 233 PHE A CA 1
ATOM 1801 C C . PHE A 1 233 ? 4.945 8.155 0.211 1.00 92.44 233 PHE A C 1
ATOM 1803 O O . PHE A 1 233 ? 5.834 7.441 -0.250 1.00 92.44 233 PHE A O 1
ATOM 1810 N N . ALA A 1 234 ? 4.940 8.542 1.485 1.00 88.81 234 ALA A N 1
ATOM 1811 C CA . ALA A 1 234 ? 5.877 8.018 2.473 1.00 88.81 234 ALA A CA 1
ATOM 1812 C C . ALA A 1 234 ? 5.439 6.616 2.930 1.00 88.81 234 ALA A C 1
ATOM 1814 O O . ALA A 1 234 ? 4.266 6.416 3.242 1.00 88.81 234 ALA A O 1
ATOM 1815 N N . GLU A 1 235 ? 6.372 5.662 3.023 1.00 84.56 235 GLU A N 1
ATOM 1816 C CA . GLU A 1 235 ? 6.108 4.278 3.462 1.00 84.56 235 GLU A CA 1
ATOM 1817 C C . GLU A 1 235 ? 5.424 4.239 4.833 1.00 84.56 235 GLU A C 1
ATOM 1819 O O . GLU A 1 235 ? 4.439 3.532 5.029 1.00 84.56 235 GLU A O 1
ATOM 1824 N N . ALA A 1 236 ? 5.885 5.084 5.758 1.00 76.50 236 ALA A N 1
ATOM 1825 C CA . ALA A 1 236 ? 5.304 5.211 7.091 1.00 76.50 236 ALA A CA 1
ATOM 1826 C C . ALA A 1 236 ? 3.839 5.685 7.085 1.00 76.50 236 ALA A C 1
ATOM 1828 O O . ALA A 1 236 ? 3.173 5.570 8.105 1.00 76.50 236 ALA A O 1
ATOM 1829 N N . ASN A 1 237 ? 3.323 6.192 5.962 1.00 74.00 237 ASN A N 1
ATOM 1830 C CA . ASN A 1 237 ? 1.992 6.783 5.857 1.00 74.00 237 ASN A CA 1
ATOM 1831 C C . ASN A 1 237 ? 1.048 5.987 4.957 1.00 74.00 237 ASN A C 1
ATOM 1833 O O . ASN A 1 237 ? -0.070 6.441 4.712 1.00 74.00 237 ASN A O 1
ATOM 1837 N N . GLU A 1 238 ? 1.451 4.809 4.478 1.00 71.62 238 GLU A N 1
ATOM 1838 C CA . GLU A 1 238 ? 0.630 4.002 3.572 1.00 71.62 238 GLU A CA 1
ATOM 1839 C C . GLU A 1 238 ? -0.778 3.744 4.133 1.00 71.62 238 GLU A C 1
ATOM 1841 O O . GLU A 1 238 ? -1.777 3.824 3.421 1.00 71.62 238 GLU A O 1
ATOM 1846 N N . TYR A 1 239 ? -0.880 3.528 5.443 1.00 63.44 239 TYR A N 1
ATOM 1847 C CA . TYR A 1 239 ? -2.147 3.276 6.124 1.00 63.44 239 TYR A CA 1
ATOM 1848 C C . TYR A 1 239 ? -3.101 4.485 6.172 1.00 63.44 239 TYR A C 1
ATOM 1850 O O . TYR A 1 239 ? -4.279 4.311 6.481 1.00 63.44 239 TYR A O 1
ATOM 1858 N N . ARG A 1 240 ? -2.608 5.700 5.893 1.00 68.56 240 ARG A N 1
ATOM 1859 C CA . ARG A 1 240 ? -3.398 6.945 5.829 1.00 68.56 240 ARG A CA 1
ATOM 1860 C C . ARG A 1 240 ? -3.943 7.223 4.424 1.00 68.56 240 ARG A C 1
ATOM 1862 O O . ARG A 1 240 ? -4.714 8.164 4.236 1.00 68.56 240 ARG A O 1
ATOM 1869 N N . LEU A 1 241 ? -3.524 6.441 3.427 1.00 78.81 241 LEU A N 1
ATOM 1870 C CA . LEU A 1 241 ? -3.949 6.607 2.041 1.00 78.81 241 LEU A CA 1
ATOM 1871 C C . LEU A 1 241 ? -5.408 6.179 1.852 1.00 78.81 241 LEU A C 1
ATOM 1873 O O . LEU A 1 241 ? -5.992 5.451 2.654 1.00 78.81 241 LEU A O 1
ATOM 1877 N N . ALA A 1 242 ? -6.003 6.613 0.741 1.00 77.31 242 ALA A N 1
ATOM 1878 C CA . ALA A 1 242 ? -7.342 6.180 0.364 1.00 77.31 242 ALA A CA 1
ATOM 1879 C C . ALA A 1 242 ? -7.412 4.645 0.253 1.00 77.31 242 ALA A C 1
ATOM 1881 O O . ALA A 1 242 ? -6.516 4.016 -0.314 1.00 77.31 242 ALA A O 1
ATOM 1882 N N . SER A 1 243 ? -8.511 4.053 0.726 1.00 71.62 243 SER A N 1
ATOM 1883 C CA . SER A 1 243 ? -8.710 2.596 0.779 1.00 71.62 243 SER A CA 1
ATOM 1884 C C . SER A 1 243 ? -8.483 1.890 -0.560 1.00 71.62 243 SER A C 1
ATOM 1886 O O . SER A 1 243 ? -7.935 0.792 -0.595 1.00 71.62 243 SER A O 1
ATOM 1888 N N . ASP A 1 244 ? -8.845 2.528 -1.674 1.00 78.50 244 ASP A N 1
ATOM 1889 C CA . ASP A 1 244 ? -8.608 1.973 -3.007 1.00 78.50 244 ASP A CA 1
ATOM 1890 C C . ASP A 1 244 ? -7.117 1.912 -3.377 1.00 78.50 244 ASP A C 1
ATOM 1892 O O . ASP A 1 244 ? -6.699 0.955 -4.024 1.00 78.50 244 ASP A O 1
ATOM 1896 N N . LEU A 1 245 ? -6.305 2.889 -2.949 1.00 84.44 245 LEU A N 1
ATOM 1897 C CA . LEU A 1 245 ? -4.852 2.850 -3.145 1.00 84.44 245 LEU A CA 1
ATOM 1898 C C . LEU A 1 245 ? -4.236 1.757 -2.265 1.00 84.44 245 LEU A C 1
ATOM 1900 O O . LEU A 1 245 ? -3.484 0.926 -2.764 1.00 84.44 245 LEU A O 1
ATOM 1904 N N . VAL A 1 246 ? -4.642 1.676 -0.995 1.00 80.94 246 VAL A N 1
ATOM 1905 C CA . VAL A 1 246 ? -4.207 0.609 -0.075 1.00 80.94 246 VAL A CA 1
ATOM 1906 C C . VAL A 1 246 ? -4.549 -0.783 -0.624 1.00 80.94 246 VAL A C 1
ATOM 1908 O O . VAL A 1 246 ? -3.741 -1.705 -0.531 1.00 80.94 246 VAL A O 1
ATOM 1911 N N . ALA A 1 247 ? -5.721 -0.957 -1.241 1.00 75.06 247 ALA A N 1
ATOM 1912 C CA . ALA A 1 247 ? -6.112 -2.227 -1.853 1.00 75.06 247 ALA A CA 1
ATOM 1913 C C . ALA A 1 247 ? -5.165 -2.648 -2.993 1.00 75.06 247 ALA A C 1
ATOM 1915 O O . ALA A 1 247 ? -4.797 -3.822 -3.077 1.00 75.06 247 ALA A O 1
ATOM 1916 N N . VAL A 1 248 ? -4.744 -1.698 -3.837 1.00 87.56 248 VAL A N 1
ATOM 1917 C CA . VAL A 1 248 ? -3.760 -1.936 -4.907 1.00 87.56 248 VAL A CA 1
ATOM 1918 C C . VAL A 1 248 ? -2.405 -2.332 -4.322 1.00 87.56 248 VAL A C 1
ATOM 1920 O O . VAL A 1 248 ? -1.824 -3.323 -4.763 1.00 87.56 248 VAL A O 1
ATOM 1923 N N . LEU A 1 249 ? -1.925 -1.608 -3.306 1.00 88.25 249 LEU A N 1
ATOM 1924 C CA . LEU A 1 249 ? -0.626 -1.867 -2.676 1.00 88.25 249 LEU A CA 1
ATOM 1925 C C . LEU A 1 249 ? -0.582 -3.248 -2.013 1.00 88.25 249 LEU A C 1
ATOM 1927 O O . LEU A 1 249 ? 0.317 -4.038 -2.293 1.00 88.25 249 LEU A O 1
ATOM 1931 N N . ARG A 1 250 ? -1.620 -3.625 -1.259 1.00 81.56 250 ARG A N 1
ATOM 1932 C CA . ARG A 1 250 ? -1.714 -4.969 -0.662 1.00 81.56 250 ARG A CA 1
ATOM 1933 C C . ARG A 1 250 ? -1.765 -6.085 -1.701 1.00 81.56 250 ARG A C 1
ATOM 1935 O O . ARG A 1 250 ? -1.184 -7.155 -1.505 1.00 81.56 250 ARG A O 1
ATOM 1942 N N . ALA A 1 251 ? -2.489 -5.871 -2.799 1.00 82.12 251 ALA A N 1
ATOM 1943 C CA . ALA A 1 251 ? -2.544 -6.846 -3.880 1.00 82.12 251 ALA A CA 1
ATOM 1944 C C . ALA A 1 251 ? -1.182 -6.999 -4.564 1.00 82.12 251 ALA A C 1
ATOM 1946 O O . ALA A 1 251 ? -0.758 -8.124 -4.832 1.00 82.12 251 ALA A O 1
ATOM 1947 N N . TRP A 1 252 ? -0.482 -5.885 -4.779 1.00 94.75 252 TRP A N 1
ATOM 1948 C CA . TRP A 1 252 ? 0.875 -5.862 -5.306 1.00 94.75 252 TRP A CA 1
ATOM 1949 C C . TRP A 1 252 ? 1.855 -6.629 -4.410 1.00 94.75 252 TRP A C 1
ATOM 1951 O O . TRP A 1 252 ? 2.556 -7.519 -4.889 1.00 94.75 252 TRP A O 1
ATOM 1961 N N . GLU A 1 253 ? 1.862 -6.363 -3.104 1.00 88.75 253 GLU A N 1
ATOM 1962 C CA . GLU A 1 253 ? 2.725 -7.065 -2.147 1.00 88.75 253 GLU A CA 1
ATOM 1963 C C . GLU A 1 253 ? 2.503 -8.581 -2.163 1.00 88.75 253 GLU A C 1
ATOM 1965 O O . GLU A 1 253 ? 3.459 -9.362 -2.195 1.00 88.75 253 GLU A O 1
ATOM 1970 N N . LEU A 1 254 ? 1.240 -9.021 -2.184 1.00 83.06 254 LEU A N 1
ATOM 1971 C CA . LEU A 1 254 ? 0.899 -10.441 -2.281 1.00 83.06 254 LEU A CA 1
ATOM 1972 C C . LEU A 1 254 ? 1.340 -11.050 -3.614 1.00 83.06 254 LEU A C 1
ATOM 1974 O O . LEU A 1 254 ? 1.826 -12.188 -3.628 1.00 83.06 254 LEU A O 1
ATOM 1978 N N . LEU A 1 255 ? 1.214 -10.301 -4.711 1.00 90.06 255 LEU A N 1
ATOM 1979 C CA . LEU A 1 255 ? 1.636 -10.743 -6.033 1.00 90.06 255 LEU A CA 1
ATOM 1980 C C . LEU A 1 255 ? 3.157 -10.948 -6.078 1.00 90.06 255 LEU A C 1
ATOM 1982 O O . LEU A 1 255 ? 3.615 -12.006 -6.508 1.00 90.06 255 LEU A O 1
ATOM 1986 N N . VAL A 1 256 ? 3.937 -10.002 -5.550 1.00 92.06 256 VAL A N 1
ATOM 1987 C CA . VAL A 1 256 ? 5.403 -10.106 -5.466 1.00 92.06 256 VAL A CA 1
ATOM 1988 C C . VAL A 1 256 ? 5.818 -11.253 -4.538 1.00 92.06 256 VAL A C 1
ATOM 1990 O O . VAL A 1 256 ? 6.562 -12.153 -4.941 1.00 92.06 256 VAL A O 1
ATOM 1993 N N . ALA A 1 257 ? 5.309 -11.269 -3.303 1.00 84.19 257 ALA A N 1
ATOM 1994 C CA . ALA A 1 257 ? 5.749 -12.209 -2.276 1.00 84.19 257 ALA A CA 1
ATOM 1995 C C . ALA A 1 257 ? 5.323 -13.652 -2.579 1.00 84.19 257 ALA A C 1
ATOM 1997 O O . ALA A 1 257 ? 6.117 -14.586 -2.446 1.00 84.19 257 ALA A O 1
ATOM 1998 N N . LYS A 1 258 ? 4.070 -13.848 -3.001 1.00 85.94 258 LYS A N 1
ATOM 1999 C CA . LYS A 1 258 ? 3.425 -15.170 -3.069 1.00 85.94 258 LYS A CA 1
ATOM 2000 C C . LYS A 1 258 ? 2.960 -15.557 -4.466 1.00 85.94 258 LYS A C 1
ATOM 2002 O O . LYS A 1 258 ? 2.516 -16.686 -4.639 1.00 85.94 258 LYS A O 1
ATOM 2007 N N . GLY A 1 259 ? 3.047 -14.664 -5.451 1.00 88.56 259 GLY A N 1
ATOM 2008 C CA . GLY A 1 259 ? 2.555 -14.949 -6.797 1.00 88.56 259 GLY A CA 1
ATOM 2009 C C . GLY A 1 259 ? 1.055 -15.175 -6.832 1.00 88.56 259 GLY A C 1
ATOM 2010 O O . GLY A 1 259 ? 0.609 -16.065 -7.542 1.00 88.56 259 GLY A O 1
ATOM 2011 N N . ARG A 1 260 ? 0.287 -14.447 -6.014 1.00 86.81 260 ARG A N 1
ATOM 2012 C CA . ARG A 1 260 ? -1.177 -14.545 -5.953 1.00 86.81 260 ARG A CA 1
ATOM 2013 C C . ARG A 1 260 ? -1.797 -13.203 -5.582 1.00 86.81 260 ARG A C 1
ATOM 2015 O O . ARG A 1 260 ? -1.149 -12.393 -4.928 1.00 86.81 260 ARG A O 1
ATOM 2022 N N . LEU A 1 261 ? -3.064 -13.019 -5.927 1.00 79.56 261 LEU A N 1
ATOM 2023 C CA . LEU A 1 261 ? -3.863 -11.852 -5.549 1.00 79.56 261 LEU A CA 1
ATOM 2024 C C . LEU A 1 261 ? -4.802 -12.183 -4.368 1.00 79.56 261 LEU A C 1
ATOM 2026 O O . LEU A 1 261 ? -5.022 -13.364 -4.084 1.00 79.56 261 LEU A O 1
ATOM 2030 N N . PRO A 1 262 ? -5.334 -11.177 -3.643 1.00 69.38 262 PRO A N 1
ATOM 2031 C CA . PRO A 1 262 ? -6.333 -11.390 -2.594 1.00 69.38 262 PRO A CA 1
ATOM 2032 C C . PRO A 1 262 ? -7.594 -12.098 -3.118 1.00 69.38 262 PRO A C 1
ATOM 2034 O O . PRO A 1 262 ? -8.056 -11.814 -4.221 1.00 69.38 262 PRO A O 1
ATOM 2037 N N . SER A 1 263 ? -8.201 -12.964 -2.302 1.00 51.31 263 SER A N 1
ATOM 2038 C CA . SER A 1 263 ? -9.348 -13.822 -2.663 1.00 51.31 263 SER A CA 1
ATOM 2039 C C . SER A 1 263 ? -10.705 -13.097 -2.815 1.00 51.31 263 SER A C 1
ATOM 2041 O O . SER A 1 263 ? -11.741 -13.652 -2.471 1.00 51.31 263 SER A O 1
ATOM 2043 N N . GLN A 1 264 ? -10.735 -11.851 -3.292 1.00 50.19 264 GLN A N 1
ATOM 2044 C CA . GLN A 1 264 ? -11.950 -11.016 -3.379 1.00 50.19 264 GLN A CA 1
ATOM 2045 C C . GLN A 1 264 ? -12.171 -10.401 -4.776 1.00 50.19 264 GLN A C 1
ATOM 2047 O O . GLN A 1 264 ? -12.925 -9.447 -4.914 1.00 50.19 264 GLN A O 1
ATOM 2052 N N . ILE A 1 265 ? -11.533 -10.930 -5.827 1.00 45.38 265 ILE A N 1
ATOM 2053 C CA . ILE A 1 265 ? -11.685 -10.403 -7.203 1.00 45.38 265 ILE A CA 1
ATOM 2054 C C . ILE A 1 265 ? -12.867 -11.069 -7.947 1.00 45.38 265 ILE A C 1
ATOM 2056 O O . ILE A 1 265 ? -13.237 -10.664 -9.041 1.00 45.38 265 ILE A O 1
ATOM 2060 N N . SER A 1 266 ? -13.536 -12.057 -7.344 1.00 33.66 266 SER A N 1
ATOM 2061 C CA . SER A 1 266 ? -14.638 -12.805 -7.966 1.00 33.66 266 SER A CA 1
ATOM 2062 C C . SER A 1 266 ? -15.953 -12.659 -7.200 1.00 33.66 266 SER A C 1
ATOM 2064 O O . SER A 1 266 ? -16.455 -13.635 -6.649 1.00 33.66 266 SER A O 1
ATOM 2066 N N . SER A 1 267 ? -16.516 -11.454 -7.131 1.00 34.94 267 SER A N 1
ATOM 2067 C CA . SER A 1 267 ? -17.925 -11.292 -6.741 1.00 34.94 267 SER A CA 1
ATOM 2068 C C . SER A 1 267 ? -18.445 -9.892 -7.054 1.00 34.94 267 SER A C 1
ATOM 2070 O O . SER A 1 267 ? -18.748 -9.141 -6.135 1.00 34.94 267 SER A O 1
ATOM 2072 N N . GLN A 1 268 ? -18.551 -9.548 -8.339 1.00 32.88 268 GLN A N 1
ATOM 2073 C CA . GLN A 1 268 ? -19.585 -8.635 -8.845 1.00 32.88 268 GLN A CA 1
ATOM 2074 C C . GLN A 1 268 ? -19.958 -9.049 -10.271 1.00 32.88 268 GLN A C 1
ATOM 2076 O O . GLN A 1 268 ? -19.482 -8.498 -11.254 1.00 32.88 268 GLN A O 1
ATOM 2081 N N . THR A 1 269 ? -20.779 -10.087 -10.371 1.00 32.38 269 THR A N 1
ATOM 2082 C CA . THR A 1 269 ? -21.714 -10.288 -11.483 1.00 32.38 269 THR A CA 1
ATOM 2083 C C . THR A 1 269 ? -22.949 -10.944 -10.878 1.00 32.38 269 THR A C 1
ATOM 2085 O O . THR A 1 269 ? -22.967 -12.129 -10.552 1.00 32.38 269 THR A O 1
ATOM 2088 N N . SER A 1 270 ? -23.956 -10.121 -10.623 1.00 32.03 270 SER A N 1
ATOM 2089 C CA . SER A 1 270 ? -25.363 -10.507 -10.555 1.00 32.03 270 SER A CA 1
ATOM 2090 C C . SER A 1 270 ? -26.114 -9.531 -11.438 1.00 32.03 270 SER A C 1
ATOM 2092 O O . SER A 1 270 ? -25.724 -8.341 -11.418 1.00 32.03 270 SER A O 1
#

pLDDT: mean 82.6, std 16.85, range [32.03, 98.62]

Radius of gyration: 25.86 Å; chains: 1; bounding box: 80×50×94 Å

Foldseek 3Di:
DDDDDDDDDDDPDDDPPPPADDADVVLVLVLLVCCCVLVVHDSVQKDWPDKHWDWAQWQLRVPCPPPPPIGRDTFTWMWTWMWRPPDPDTWIWIWTAGRNSPDIHTPLVPIDDPFDPVDDWDFADPVNDDPADPPQWFKKKWKWAPDDDPDFTKIWMWTQGLQQWTKIWIQTPVRDIDIDTLDGAHNVLVVLLVVLCVVLVVLVQARTESADPPNPDRAIKMWMDGNRGIYIYGPSCLSSDDPSSVQSVQQVVCCRPPVDGDPPSPDPDD

Secondary structure (DSSP, 8-state):
------------------PPP---HHHHHHHHHHHHHHHT--GGG-EEEEEEEEEESSTTTT--TT-TTS--S-EEEEEEEEE-TTSSS-EEEEEEEETTSS-EEEEEEEEEE----SS--EEPPGGGSPPPPPTTEEEEEEEEE--BTTBPPEEEEEEEETTSEEEEEEE-TTS-EEEEEEEE--HHHHHHHHHHHHHTTGGGGTTEE---SS-SS---EEEEE-SS-EEEEEGGGGGGS-HHHHHHHHHHHHHHHHS---TTSS----

Sequence (270 aa):
MLMNGWTSLLAVAVPLVVQAATPAPEIITRAIAIAAEQFGEEPEQISVVQVQPKVWSDGCLGLGGLRVDCAERLTPGWEITLTNPNAPYPQQWVYRTNQSGSLILWDAAGSRMIGTLIQRPQRLSLEELPPPLPEGVSFRVIRQSDASGNRSPSTTTTLLYNDGRIVQQTTNARGETLSRTLRTVTPAQVSQFNQLLSDRRFERFNGFDFVPTPVERPVPIHLVSTPTATVRFAEANEYRLASDLVAVLRAWELLVAKGRLPSQISSQTS